Protein AF-A0A8H3HFU9-F1 (afdb_monomer_lite)

Foldseek 3Di:
DDPDPPPLQVLQVVLLVLLLVLLVLLLVLCVVPVLVNVLSVVVNVCSVVLSVLVSPDPVVSVLSNLNSVLSNLCSVLSVVQPDPVLNVVSVVLSVVSVVVVVVVVVVVVVPPPDPDPPPVVVNVVSVVVSVVSSVSSVVSVVVSVVSVCVVVVVVVVVVVVVVVVDPQCFFLPHPVCVVVVQEAPDPPPPVVVLVVVVVQLPDPPHDPDDDDDDDPPPCPVNSVSNSLVVCVVVVNDPTGGD

Radius of gyration: 30.35 Å; chains: 1; bounding box: 69×46×88 Å

Secondary structure (DSSP, 8-state):
----SSHHHHHHHHHHHHHHHHHHHHHHHGGG-HHHHHHHHHHHHHHHHHHHHHTT-THHHHHHHHHHHHHHHHHHHGGG---HHHHHHHHHHHHHHHHHHHHHHHHHHH-TT-TTSHHHHHHHHHHHHHHHHHHHHHHHHHHHHHHHHHHHHHHHHHHHHHHT---GGGSTT-HHHHHTT--PPPTTSSHHHHHHHHHHHT-TTS-S-------TTS-HHHHHHHHHHHHHHTT-------

Organism: NCBI:txid456999

pLDDT: mean 71.0, std 15.33, range [31.27, 95.06]

Structure (mmCIF, N/CA/C/O backbone):
data_AF-A0A8H3HFU9-F1
#
_entry.id   AF-A0A8H3HFU9-F1
#
loop_
_atom_site.group_PDB
_atom_site.id
_atom_site.type_symbol
_atom_site.label_atom_id
_atom_site.label_alt_id
_atom_site.label_comp_id
_atom_site.label_asym_id
_atom_site.label_entity_id
_atom_site.label_seq_id
_atom_site.pdbx_PDB_ins_code
_atom_site.Cartn_x
_atom_site.Cartn_y
_atom_site.Cartn_z
_atom_site.occupancy
_atom_site.B_iso_or_equiv
_atom_site.auth_seq_id
_atom_site.auth_comp_id
_atom_site.auth_asym_id
_atom_site.auth_atom_id
_atom_site.pdbx_PDB_model_num
ATOM 1 N N . MET A 1 1 ? -41.116 -12.669 49.692 1.00 33.97 1 MET A N 1
ATOM 2 C CA . MET A 1 1 ? -40.762 -12.869 48.272 1.00 33.97 1 MET A CA 1
ATOM 3 C C . MET A 1 1 ? -40.100 -11.589 47.769 1.00 33.97 1 MET A C 1
ATOM 5 O O . MET A 1 1 ? -40.775 -10.718 47.253 1.00 33.97 1 MET A O 1
ATOM 9 N N . MET A 1 2 ? -38.811 -11.414 48.071 1.00 36.84 2 MET A N 1
ATOM 10 C CA . MET A 1 2 ? -37.984 -10.248 47.716 1.00 36.84 2 MET A CA 1
ATOM 11 C C . MET A 1 2 ? -36.534 -10.749 47.662 1.00 36.84 2 MET A C 1
ATOM 13 O O . MET A 1 2 ? -35.878 -10.791 48.697 1.00 36.84 2 MET A O 1
ATOM 17 N N . ALA A 1 3 ? -36.073 -11.226 46.504 1.00 34.34 3 ALA A N 1
ATOM 18 C CA . ALA A 1 3 ? -34.664 -11.559 46.262 1.00 34.34 3 ALA A CA 1
ATOM 19 C C . ALA A 1 3 ? -34.417 -11.768 44.756 1.00 34.34 3 ALA A C 1
ATOM 21 O O . ALA A 1 3 ? -34.263 -12.896 44.309 1.00 34.34 3 ALA A O 1
ATOM 22 N N . GLU A 1 4 ? -34.404 -10.696 43.960 1.00 31.27 4 GLU A N 1
ATOM 23 C CA . GLU A 1 4 ? -33.985 -10.794 42.545 1.00 31.27 4 GLU A CA 1
ATOM 24 C C . GLU A 1 4 ? -33.172 -9.583 42.041 1.00 31.27 4 GLU A C 1
ATOM 26 O O . GLU A 1 4 ? -32.835 -9.490 40.864 1.00 31.27 4 GLU A O 1
ATOM 31 N N . SER A 1 5 ? -32.772 -8.667 42.931 1.00 37.75 5 SER A N 1
ATOM 32 C CA . SER A 1 5 ? -32.158 -7.387 42.535 1.00 37.75 5 SER A CA 1
ATOM 33 C C . SER A 1 5 ? -30.619 -7.350 42.566 1.00 37.75 5 SER A C 1
ATOM 35 O O . SER A 1 5 ? -30.042 -6.340 42.176 1.00 37.75 5 SER A O 1
ATOM 37 N N . THR A 1 6 ? -29.928 -8.405 43.015 1.00 41.22 6 THR A N 1
ATOM 38 C CA . THR A 1 6 ? -28.459 -8.394 43.221 1.00 41.22 6 THR A CA 1
ATOM 39 C C . THR A 1 6 ? -27.636 -8.972 42.062 1.00 41.22 6 THR A C 1
ATOM 41 O O . THR A 1 6 ? -26.485 -8.588 41.885 1.00 41.22 6 THR A O 1
ATOM 44 N N . SER A 1 7 ? -28.205 -9.836 41.214 1.00 44.50 7 SER A N 1
ATOM 45 C CA . SER A 1 7 ? -27.455 -10.502 40.129 1.00 44.50 7 SER A CA 1
ATOM 46 C C . SER A 1 7 ? -27.071 -9.567 38.966 1.00 44.50 7 SER A C 1
ATOM 48 O O . SER A 1 7 ? -26.022 -9.745 38.346 1.00 44.50 7 SER A O 1
ATOM 50 N N . SER A 1 8 ? -27.869 -8.534 38.670 1.00 46.78 8 SER A N 1
ATOM 51 C CA . SER A 1 8 ? -27.610 -7.658 37.516 1.00 46.78 8 SER A CA 1
ATOM 52 C C . SER A 1 8 ? -26.559 -6.573 37.756 1.00 46.78 8 SER A C 1
ATOM 54 O O . SER A 1 8 ? -26.137 -5.942 36.797 1.00 46.78 8 SER A O 1
ATOM 56 N N . GLN A 1 9 ? -26.171 -6.307 39.006 1.00 50.12 9 GLN A N 1
ATOM 57 C CA . GLN A 1 9 ? -25.160 -5.284 39.313 1.00 50.12 9 GLN A CA 1
ATOM 58 C C . GLN A 1 9 ? -23.730 -5.808 39.116 1.00 50.12 9 GLN A C 1
ATOM 60 O O . GLN A 1 9 ? -22.871 -5.061 38.655 1.00 50.12 9 GLN A O 1
ATOM 65 N N . HIS A 1 10 ? -23.497 -7.095 39.390 1.00 53.38 10 HIS A N 1
ATOM 66 C CA . HIS A 1 10 ? -22.170 -7.719 39.330 1.00 53.38 10 HIS A CA 1
ATOM 67 C C . HIS A 1 10 ? -21.630 -7.844 37.893 1.00 53.38 10 HIS A C 1
ATOM 69 O O . HIS A 1 10 ? -20.476 -7.535 37.615 1.00 53.38 10 HIS A O 1
ATOM 75 N N . THR A 1 11 ? -22.500 -8.225 36.956 1.00 56.97 11 THR A N 1
ATOM 76 C CA . THR A 1 11 ? -22.150 -8.429 35.537 1.00 56.97 11 THR A CA 1
ATOM 77 C C . THR A 1 11 ? -21.823 -7.125 34.808 1.00 56.97 11 THR A C 1
ATOM 79 O O . THR A 1 11 ? -20.956 -7.098 33.934 1.00 56.97 11 THR A O 1
ATOM 82 N N . GLY A 1 12 ? -22.467 -6.020 35.193 1.00 58.72 12 GLY A N 1
ATOM 83 C CA . GLY A 1 12 ? -22.146 -4.705 34.648 1.00 58.72 12 GLY A CA 1
ATOM 84 C C . GLY A 1 12 ? -20.749 -4.251 35.058 1.00 58.72 12 GLY A C 1
ATOM 85 O O . GLY A 1 12 ? -19.937 -3.893 34.207 1.00 58.72 12 GLY A O 1
ATOM 86 N N . GLU A 1 13 ? -20.412 -4.343 36.344 1.00 66.75 13 GLU A N 1
ATOM 87 C CA . GLU A 1 13 ? -19.108 -3.919 36.869 1.00 66.75 13 GLU A CA 1
ATOM 88 C C . GLU A 1 13 ? -17.924 -4.687 36.244 1.00 66.75 13 GLU A C 1
ATOM 90 O O . GLU A 1 13 ? -16.879 -4.098 35.942 1.00 66.75 13 GLU A O 1
ATOM 95 N N . GLU A 1 14 ? -18.118 -5.969 35.931 1.00 73.62 14 GLU A N 1
ATOM 96 C CA . GLU A 1 14 ? -17.160 -6.810 35.200 1.00 73.62 14 GLU A CA 1
ATOM 97 C C . GLU A 1 14 ? -16.939 -6.346 33.747 1.00 73.62 14 GLU A C 1
ATOM 99 O O . GLU A 1 14 ? -15.798 -6.263 33.288 1.00 73.62 14 GLU A O 1
ATOM 104 N N . SER A 1 15 ? -17.995 -5.957 33.023 1.00 74.00 15 SER A N 1
ATOM 105 C CA . SER A 1 15 ? -17.861 -5.483 31.634 1.00 74.00 15 SER A CA 1
ATOM 106 C C . SER A 1 15 ? -17.075 -4.167 31.531 1.00 74.00 15 SER A C 1
ATOM 108 O O . SER A 1 15 ? -16.232 -3.995 30.652 1.00 74.00 15 SER A O 1
ATOM 110 N N . TRP A 1 16 ? -17.302 -3.235 32.461 1.00 75.44 16 TRP A N 1
ATOM 111 C CA . TRP A 1 16 ? -16.635 -1.930 32.491 1.00 75.44 16 TRP A CA 1
ATOM 112 C C . TRP A 1 16 ? -15.171 -2.017 32.914 1.00 75.44 16 TRP A C 1
ATOM 114 O O . TRP A 1 16 ? -14.334 -1.279 32.396 1.00 75.44 16 TRP A O 1
ATOM 124 N N . THR A 1 17 ? -14.850 -2.924 33.837 1.00 80.31 17 THR A N 1
ATOM 125 C CA . THR A 1 17 ? -13.451 -3.212 34.189 1.00 80.31 17 THR A CA 1
ATOM 126 C C . THR A 1 17 ? -12.715 -3.911 33.041 1.00 80.31 17 THR A C 1
ATOM 128 O O . THR A 1 17 ? -11.519 -3.682 32.859 1.00 80.31 17 THR A O 1
ATOM 131 N N . GLY A 1 18 ? -13.421 -4.703 32.223 1.00 81.94 18 GLY A N 1
ATOM 132 C CA . GLY A 1 18 ? -12.922 -5.231 30.950 1.00 81.94 18 GLY A CA 1
ATOM 133 C C . GLY A 1 18 ? -12.523 -4.128 29.966 1.00 81.94 18 GLY A C 1
ATOM 134 O O . GLY A 1 18 ? -11.375 -4.093 29.523 1.00 81.94 18 GLY A O 1
ATOM 135 N N . LEU A 1 19 ? -13.428 -3.182 29.704 1.00 80.00 19 LEU A N 1
ATOM 136 C CA . LEU A 1 19 ? -13.181 -2.047 28.809 1.00 80.00 19 LEU A CA 1
ATOM 137 C C . LEU A 1 19 ? -11.999 -1.181 29.264 1.00 80.00 19 LEU A C 1
ATOM 139 O O . LEU A 1 19 ? -11.149 -0.801 28.458 1.00 80.00 19 LEU A O 1
ATOM 143 N N . GLU A 1 20 ? -11.932 -0.880 30.560 1.00 82.06 20 GLU A N 1
ATOM 144 C CA . GLU A 1 20 ? -10.853 -0.084 31.151 1.00 82.06 20 GLU A CA 1
ATOM 145 C C . GLU A 1 20 ? -9.486 -0.753 30.945 1.00 82.06 20 GLU A C 1
ATOM 147 O O . GLU A 1 20 ? -8.525 -0.099 30.533 1.00 82.06 20 GLU A O 1
ATOM 152 N N . ARG A 1 21 ? -9.417 -2.078 31.127 1.00 84.25 21 ARG A N 1
ATOM 153 C CA . ARG A 1 21 ? -8.210 -2.873 30.873 1.00 84.25 21 ARG A CA 1
ATOM 154 C C . ARG A 1 21 ? -7.839 -2.903 29.388 1.00 84.25 21 ARG A C 1
ATOM 156 O O . ARG A 1 21 ? -6.665 -2.751 29.050 1.00 84.25 21 ARG A O 1
ATOM 163 N N . ALA A 1 22 ? -8.817 -3.061 28.497 1.00 81.88 22 ALA A N 1
ATOM 164 C CA . ALA A 1 22 ? -8.577 -3.055 27.055 1.00 81.88 22 ALA A CA 1
ATOM 165 C C . ALA A 1 22 ? -8.016 -1.701 26.589 1.00 81.88 22 ALA A C 1
ATOM 167 O O . ALA A 1 22 ? -7.021 -1.659 25.866 1.00 81.88 22 ALA A O 1
ATOM 168 N N . LEU A 1 23 ? -8.584 -0.587 27.065 1.00 80.00 23 LEU A N 1
ATOM 169 C CA . LEU A 1 23 ? -8.101 0.763 26.752 1.00 80.00 23 LEU A CA 1
ATOM 170 C C . LEU A 1 23 ? -6.722 1.050 27.348 1.00 80.00 23 LEU A C 1
ATOM 172 O O . LEU A 1 23 ? -5.922 1.743 26.725 1.00 80.00 23 LEU A O 1
ATOM 176 N N . GLN A 1 24 ? -6.410 0.516 28.532 1.00 83.00 24 GLN A N 1
ATOM 177 C CA . GLN A 1 24 ? -5.051 0.566 29.079 1.00 83.00 24 GLN A CA 1
ATOM 178 C C . GLN A 1 24 ? -4.056 -0.164 28.176 1.00 83.00 24 GLN A C 1
ATOM 180 O O . GLN A 1 24 ? -2.976 0.360 27.922 1.00 83.00 24 GLN A O 1
ATOM 185 N N . SER A 1 25 ? -4.428 -1.332 27.652 1.00 80.75 25 SER A N 1
ATOM 186 C CA . SER A 1 25 ? -3.566 -2.077 26.738 1.00 80.75 25 SER A CA 1
ATOM 187 C C . SER A 1 25 ? -3.377 -1.350 25.405 1.00 80.75 25 SER A C 1
ATOM 189 O O . SER A 1 25 ? -2.246 -1.204 24.950 1.00 80.75 25 SER A O 1
ATOM 191 N N . LEU A 1 26 ? -4.453 -0.801 24.829 1.00 74.31 26 LEU A N 1
ATOM 192 C CA . LEU A 1 26 ? -4.369 -0.004 23.606 1.00 74.31 26 LEU A CA 1
ATOM 193 C C . LEU A 1 26 ? -3.542 1.268 23.804 1.00 74.31 26 LEU A C 1
ATOM 195 O O . LEU A 1 26 ? -2.810 1.647 22.904 1.00 74.31 26 LEU A O 1
ATOM 199 N N . HIS A 1 27 ? -3.620 1.912 24.966 1.00 78.81 27 HIS A N 1
ATOM 200 C CA . HIS A 1 27 ? -2.819 3.093 25.281 1.00 78.81 27 HIS A CA 1
ATOM 201 C C . HIS A 1 27 ? -1.311 2.807 25.259 1.00 78.81 27 HIS A C 1
ATOM 203 O O . HIS A 1 27 ? -0.555 3.581 24.680 1.00 78.81 27 HIS A O 1
ATOM 209 N N . ILE A 1 28 ? -0.888 1.669 25.822 1.00 78.56 28 ILE A N 1
ATOM 210 C CA . ILE A 1 28 ? 0.515 1.228 25.782 1.00 78.56 28 ILE A CA 1
ATOM 211 C C . ILE A 1 28 ? 0.944 0.983 24.331 1.00 78.56 28 ILE A C 1
ATOM 213 O O . ILE A 1 28 ? 1.983 1.466 23.894 1.00 78.56 28 ILE A O 1
ATOM 217 N N . THR A 1 29 ? 0.124 0.281 23.553 1.00 67.00 29 THR A N 1
ATOM 218 C CA . THR A 1 29 ? 0.454 -0.044 22.158 1.00 67.00 29 THR A CA 1
ATOM 219 C C . THR A 1 29 ? 0.393 1.184 21.241 1.00 67.00 29 THR A C 1
ATOM 221 O O . THR A 1 29 ? 1.159 1.294 20.286 1.00 67.00 29 THR A O 1
ATOM 224 N N . ALA A 1 30 ? -0.470 2.152 21.554 1.00 65.81 30 ALA A N 1
ATOM 225 C CA . ALA A 1 30 ? -0.598 3.423 20.850 1.00 65.81 30 ALA A CA 1
ATOM 226 C C . ALA A 1 30 ? 0.511 4.427 21.194 1.00 65.81 30 ALA A C 1
ATOM 228 O O . ALA A 1 30 ? 0.541 5.492 20.591 1.00 65.81 30 ALA A O 1
ATOM 229 N N . GLN A 1 31 ? 1.456 4.106 22.087 1.00 68.62 31 GLN A N 1
ATOM 230 C CA . GLN A 1 31 ? 2.630 4.951 22.357 1.00 68.62 31 GLN A CA 1
ATOM 231 C C . GLN A 1 31 ? 3.458 5.231 21.091 1.00 68.62 31 GLN A C 1
ATOM 233 O O . GLN A 1 31 ? 4.099 6.272 20.976 1.00 68.62 31 GLN A O 1
ATOM 238 N N . ILE A 1 32 ? 3.386 4.324 20.115 1.00 59.34 32 ILE A N 1
ATOM 239 C CA . ILE A 1 32 ? 4.017 4.447 18.795 1.00 59.34 32 ILE A CA 1
ATOM 240 C C . ILE A 1 32 ? 3.307 5.508 17.928 1.00 59.34 32 ILE A C 1
ATOM 242 O O . ILE A 1 32 ? 3.869 5.988 16.949 1.00 59.34 32 ILE A O 1
ATOM 246 N N . CYS A 1 33 ? 2.090 5.922 18.294 1.00 56.91 33 CYS A N 1
ATOM 247 C CA . CYS A 1 33 ? 1.318 6.942 17.601 1.00 56.91 33 CYS A CA 1
ATOM 248 C C . CYS A 1 33 ? 0.803 8.026 18.576 1.00 56.91 33 CYS A C 1
ATOM 250 O O . CYS A 1 33 ? -0.304 7.910 19.115 1.00 56.91 33 CYS A O 1
ATOM 252 N N . PRO A 1 34 ? 1.568 9.122 18.765 1.00 62.66 34 PRO A N 1
ATOM 253 C CA . PRO A 1 34 ? 1.220 10.224 19.668 1.00 62.66 34 PRO A CA 1
ATOM 254 C C . PRO A 1 34 ? -0.216 10.774 19.536 1.00 62.66 34 PRO A C 1
ATOM 256 O O . PRO A 1 34 ? -0.854 11.005 20.566 1.00 62.66 34 PRO A O 1
ATOM 259 N N . PRO A 1 35 ? -0.774 10.958 18.322 1.00 60.19 35 PRO A N 1
ATOM 260 C CA . PRO A 1 35 ? -2.127 11.489 18.183 1.00 60.19 35 PRO A CA 1
ATOM 261 C C . PRO A 1 35 ? -3.209 10.507 18.687 1.00 60.19 35 PRO A C 1
ATOM 263 O O . PRO A 1 35 ? -4.128 10.909 19.403 1.00 60.19 35 PRO A O 1
ATOM 266 N N . LEU A 1 36 ? -3.047 9.201 18.446 1.00 63.75 36 LEU A N 1
ATOM 267 C CA . LEU A 1 36 ? -3.945 8.174 18.990 1.00 63.75 36 LEU A CA 1
ATOM 268 C C . LEU A 1 36 ? -3.801 8.031 20.511 1.00 63.75 36 LEU A C 1
ATOM 270 O O . LEU A 1 36 ? -4.792 7.834 21.212 1.00 63.75 36 LEU A O 1
ATOM 274 N N . HIS A 1 37 ? -2.578 8.155 21.024 1.00 67.50 37 HIS A N 1
ATOM 275 C CA . HIS A 1 37 ? -2.297 8.110 22.455 1.00 67.50 37 HIS A CA 1
ATOM 276 C C . HIS A 1 37 ? -3.046 9.214 23.220 1.00 67.50 37 HIS A C 1
ATOM 278 O O . HIS A 1 37 ? -3.716 8.911 24.206 1.00 67.50 37 HIS A O 1
ATOM 284 N N . SER A 1 38 ? -3.009 10.460 22.724 1.00 69.81 38 SER A N 1
ATOM 285 C CA . SER A 1 38 ? -3.734 11.597 23.320 1.00 69.81 38 SER A CA 1
ATOM 286 C C . SER A 1 38 ? -5.249 11.381 23.314 1.00 69.81 38 SER A C 1
ATOM 288 O O . SER A 1 38 ? -5.910 11.581 24.330 1.00 69.81 38 SER A O 1
ATOM 290 N N . ALA A 1 39 ? -5.803 10.898 22.197 1.00 67.50 39 ALA A N 1
ATOM 291 C CA . ALA A 1 39 ? -7.232 10.611 22.087 1.00 67.50 39 ALA A CA 1
ATOM 292 C C . ALA A 1 39 ? -7.700 9.532 23.084 1.00 67.50 39 ALA A C 1
ATOM 294 O O . ALA A 1 39 ? -8.804 9.613 23.626 1.00 67.50 39 ALA A O 1
ATOM 295 N N . ILE A 1 40 ? -6.869 8.515 23.345 1.00 73.38 40 ILE A N 1
ATOM 296 C CA . ILE A 1 40 ? -7.177 7.462 24.323 1.00 73.38 40 ILE A CA 1
ATOM 297 C C . ILE A 1 40 ? -7.116 8.002 25.759 1.00 73.38 40 ILE A C 1
ATOM 299 O O . ILE A 1 40 ? -7.928 7.586 26.590 1.00 73.38 40 ILE A O 1
ATOM 303 N N . ASP A 1 41 ? -6.202 8.926 26.058 1.00 71.62 41 ASP A N 1
ATOM 304 C CA . ASP A 1 41 ? -6.123 9.580 27.371 1.00 71.62 41 ASP A CA 1
ATOM 305 C C . ASP A 1 41 ? -7.357 10.433 27.662 1.00 71.62 41 ASP A C 1
ATOM 307 O O . ASP A 1 41 ? -7.969 10.303 28.731 1.00 71.62 41 ASP A O 1
ATOM 311 N N . ASP A 1 42 ? -7.801 11.209 26.674 1.00 69.81 42 ASP A N 1
ATOM 312 C CA . ASP A 1 42 ? -9.042 11.973 26.769 1.00 69.81 42 ASP A CA 1
ATOM 313 C C . ASP A 1 42 ? -10.237 11.036 26.997 1.00 69.81 42 ASP A C 1
ATOM 315 O O . ASP A 1 42 ? -11.055 11.259 27.894 1.00 69.81 42 ASP A O 1
ATOM 319 N N . LEU A 1 43 ? -10.291 9.911 26.278 1.00 71.06 43 LEU A N 1
ATOM 320 C CA . LEU A 1 43 ? -11.361 8.922 26.407 1.00 71.06 43 LEU A CA 1
ATOM 321 C C . LEU A 1 43 ? -11.378 8.233 27.784 1.00 71.06 43 LEU A C 1
ATOM 323 O O . LEU A 1 43 ? -12.448 8.069 28.380 1.00 71.06 43 LEU A O 1
ATOM 327 N N . LYS A 1 44 ? -10.208 7.887 28.341 1.00 74.25 44 LYS A N 1
ATOM 328 C CA . LYS A 1 44 ? -10.075 7.370 29.717 1.00 74.25 44 LYS A CA 1
ATOM 329 C C . LYS A 1 44 ? -10.580 8.379 30.740 1.00 74.25 44 LYS A C 1
ATOM 331 O O . LYS A 1 44 ? -11.308 8.010 31.667 1.00 74.25 44 LYS A O 1
ATOM 336 N N . SER A 1 45 ? -10.240 9.655 30.554 1.00 74.31 45 SER A N 1
ATOM 337 C CA . SER A 1 45 ? -10.693 10.720 31.444 1.00 74.31 45 SER A CA 1
ATOM 338 C C . SER A 1 45 ? -12.211 10.921 31.387 1.00 74.31 45 SER A C 1
ATOM 340 O O . SER A 1 45 ? -12.780 11.453 32.325 1.00 74.31 45 SER A O 1
ATOM 342 N N . TRP A 1 46 ? -12.924 10.433 30.371 1.00 69.19 46 TRP A N 1
ATOM 343 C CA . TRP A 1 46 ? -14.393 10.521 30.318 1.00 69.19 46 TRP A CA 1
ATOM 344 C C . TRP A 1 46 ? -15.081 9.242 30.806 1.00 69.19 46 TRP A C 1
ATOM 346 O O . TRP A 1 46 ? -16.243 9.266 31.224 1.00 69.19 46 TRP A O 1
ATOM 356 N N . LEU A 1 47 ? -14.355 8.125 30.834 1.00 72.50 47 LEU A N 1
ATOM 357 C CA . LEU A 1 47 ? -14.878 6.800 31.157 1.00 72.50 47 LEU A CA 1
ATOM 358 C C . LEU A 1 47 ? -15.433 6.705 32.583 1.00 72.50 47 LEU A C 1
ATOM 360 O O . LEU A 1 47 ? -16.459 6.062 32.808 1.00 72.50 47 LEU A O 1
ATOM 364 N N . HIS A 1 48 ? -14.832 7.413 33.543 1.00 69.69 48 HIS A N 1
ATOM 365 C CA . HIS A 1 48 ? -15.335 7.467 34.919 1.00 69.69 48 HIS A CA 1
ATOM 366 C C . HIS A 1 48 ? -16.691 8.192 35.023 1.00 69.69 48 HIS A C 1
ATOM 368 O O . HIS A 1 48 ? -17.551 7.798 35.817 1.00 69.69 48 HIS A O 1
ATOM 374 N N . THR A 1 49 ? -16.914 9.215 34.189 1.00 69.81 49 THR A N 1
ATOM 375 C CA . THR A 1 49 ? -18.187 9.948 34.114 1.00 69.81 49 THR A CA 1
ATOM 376 C C . THR A 1 49 ? -19.276 9.055 33.520 1.00 69.81 49 THR A C 1
ATOM 378 O O . THR A 1 49 ? -20.382 8.980 34.059 1.00 69.81 49 THR A O 1
ATOM 381 N N . PHE A 1 50 ? -18.938 8.281 32.485 1.00 66.38 50 PHE A N 1
ATOM 382 C CA . PHE A 1 50 ? -19.836 7.280 31.912 1.00 66.38 50 PHE A CA 1
ATOM 383 C C . PHE A 1 50 ? -20.159 6.142 32.883 1.00 66.38 50 PHE A C 1
ATOM 385 O O . PHE A 1 50 ? -21.331 5.823 33.066 1.00 66.38 50 PHE A O 1
ATOM 392 N N . LYS A 1 51 ? -19.155 5.582 33.568 1.00 69.88 51 LYS A N 1
ATOM 393 C CA . LYS A 1 51 ? -19.327 4.501 34.553 1.00 69.88 51 LYS A CA 1
ATOM 394 C C . LYS A 1 51 ? -20.275 4.908 35.682 1.00 69.88 51 LYS A C 1
ATOM 396 O O . LYS A 1 51 ? -21.098 4.108 36.120 1.00 69.88 51 LYS A O 1
ATOM 401 N N . LYS A 1 52 ? -20.212 6.167 36.132 1.00 69.00 52 LYS A N 1
ATOM 402 C CA . LYS A 1 52 ? -21.115 6.708 37.161 1.00 69.00 52 LYS A CA 1
ATOM 403 C C . LYS A 1 52 ? -22.563 6.816 36.671 1.00 69.00 52 LYS A C 1
ATOM 405 O O . LYS A 1 52 ? -23.475 6.521 37.440 1.00 69.00 52 LYS A O 1
ATOM 410 N N . ALA A 1 53 ? -22.776 7.193 35.412 1.00 63.75 53 ALA A N 1
ATOM 411 C CA . ALA A 1 53 ? -24.112 7.321 34.829 1.00 63.75 53 ALA A CA 1
ATOM 412 C C . ALA A 1 53 ? -24.718 5.979 34.361 1.00 63.75 53 ALA A C 1
ATOM 414 O O . ALA A 1 53 ? -25.937 5.795 34.392 1.00 63.75 53 ALA A O 1
ATOM 415 N N . ALA A 1 54 ? -23.868 5.015 33.997 1.00 61.91 54 ALA A N 1
ATOM 416 C CA . ALA A 1 54 ? -24.248 3.699 33.486 1.00 61.91 54 ALA A CA 1
ATOM 417 C C . ALA A 1 54 ? -24.805 2.736 34.550 1.00 61.91 54 ALA A C 1
ATOM 419 O O . ALA A 1 54 ? -25.469 1.767 34.188 1.00 61.91 54 ALA A O 1
ATOM 420 N N . ARG A 1 55 ? -24.638 3.030 35.853 1.00 63.38 55 ARG A N 1
ATOM 421 C CA . ARG A 1 55 ? -25.089 2.197 36.999 1.00 63.38 55 ARG A CA 1
ATOM 422 C C . ARG A 1 55 ? -26.586 1.825 37.011 1.00 63.38 55 ARG A C 1
ATOM 424 O O . ARG A 1 55 ? -27.017 1.093 37.894 1.00 63.38 55 ARG A O 1
ATOM 431 N N . SER A 1 56 ? -27.390 2.337 36.077 1.00 60.53 56 SER A N 1
ATOM 432 C CA . SER A 1 56 ? -28.850 2.198 36.065 1.00 60.53 56 SER A CA 1
ATOM 433 C C . SER A 1 56 ? -29.441 1.353 34.923 1.00 60.53 56 SER A C 1
ATOM 435 O O . SER A 1 56 ? -30.656 1.149 34.935 1.00 60.53 56 SER A O 1
ATOM 437 N N . ARG A 1 57 ? -28.661 0.841 33.947 1.00 64.38 57 ARG A N 1
ATOM 438 C CA . ARG A 1 57 ? -29.221 0.085 32.797 1.00 64.38 57 ARG A CA 1
ATOM 439 C C . ARG A 1 57 ? -28.287 -0.959 32.172 1.00 64.38 57 ARG A C 1
ATOM 441 O O . ARG A 1 57 ? -27.163 -0.645 31.806 1.00 64.38 57 ARG A O 1
ATOM 448 N N . LYS A 1 58 ? -28.856 -2.134 31.867 1.00 67.00 58 LYS A N 1
ATOM 449 C CA . LYS A 1 58 ? -28.213 -3.251 31.139 1.00 67.00 58 LYS A CA 1
ATOM 450 C C . LYS A 1 58 ? -27.779 -2.917 29.702 1.00 67.00 58 LYS A C 1
ATOM 452 O O . LYS A 1 58 ? -26.916 -3.589 29.146 1.00 67.00 58 LYS A O 1
ATOM 457 N N . ASP A 1 59 ? -28.374 -1.896 29.080 1.00 67.69 59 ASP A N 1
ATOM 458 C CA . ASP A 1 59 ? -28.022 -1.471 27.713 1.00 67.69 59 ASP A CA 1
ATOM 459 C C . ASP A 1 59 ? -26.572 -0.963 27.625 1.00 67.69 59 ASP A C 1
ATOM 461 O O . ASP A 1 59 ? -25.924 -1.097 26.588 1.00 67.69 59 ASP A O 1
ATOM 465 N N . TYR A 1 60 ? -26.049 -0.423 28.728 1.00 69.25 60 TYR A N 1
ATOM 466 C CA . TYR A 1 60 ? -24.684 0.086 28.817 1.00 69.25 60 TYR A CA 1
ATOM 467 C C . TYR A 1 60 ? -23.634 -1.025 28.893 1.00 69.25 60 TYR A C 1
ATOM 469 O O . TYR A 1 60 ? -22.538 -0.858 28.365 1.00 69.25 60 TYR A O 1
ATOM 477 N N . ASP A 1 61 ? -23.980 -2.175 29.469 1.00 70.69 61 ASP A N 1
ATOM 478 C CA . ASP A 1 61 ? -23.067 -3.318 29.573 1.00 70.69 61 ASP A CA 1
ATOM 479 C C . ASP A 1 61 ? -22.807 -3.935 28.190 1.00 70.69 61 ASP A C 1
ATOM 481 O O . ASP A 1 61 ? -21.674 -4.286 27.852 1.00 70.69 61 ASP A O 1
ATOM 485 N N . LYS A 1 62 ? -23.839 -3.984 27.331 1.00 73.69 62 LYS A N 1
ATOM 486 C CA . LYS A 1 62 ? -23.702 -4.419 25.928 1.00 73.69 62 LYS A CA 1
ATOM 487 C C . LYS A 1 62 ? -22.783 -3.493 25.131 1.00 73.69 62 LYS A C 1
ATOM 489 O O . LYS A 1 62 ? -21.921 -3.978 24.405 1.00 73.69 62 LYS A O 1
ATOM 494 N N . LEU A 1 63 ? -22.948 -2.179 25.296 1.00 71.25 63 LEU A N 1
ATOM 495 C CA . LEU A 1 63 ? -22.107 -1.168 24.644 1.00 71.25 63 LEU A CA 1
ATOM 496 C C . LEU A 1 63 ? -20.650 -1.239 25.129 1.00 71.25 63 LEU A C 1
ATOM 498 O O . LEU A 1 63 ? -19.731 -1.190 24.317 1.00 71.25 63 LEU A O 1
ATOM 502 N N . SER A 1 64 ? -20.439 -1.423 26.436 1.00 73.44 64 SER A N 1
ATOM 503 C CA . SER A 1 64 ? -19.110 -1.615 27.030 1.00 73.44 64 SER A CA 1
ATOM 504 C C . SER A 1 64 ? -18.412 -2.858 26.466 1.00 73.44 64 SER A C 1
ATOM 506 O O . SER A 1 64 ? -17.258 -2.797 26.040 1.00 73.44 64 SER A O 1
ATOM 508 N N . THR A 1 65 ? -19.134 -3.978 26.376 1.00 78.12 65 THR A N 1
ATOM 509 C CA . THR A 1 65 ? -18.603 -5.243 25.841 1.00 78.12 65 THR A CA 1
ATOM 510 C C . THR A 1 65 ? -18.243 -5.127 24.355 1.00 78.12 65 THR A C 1
ATOM 512 O O . THR A 1 65 ? -17.173 -5.576 23.948 1.00 78.12 65 THR A O 1
ATOM 515 N N . GLY A 1 66 ? -19.092 -4.478 23.546 1.00 72.31 66 GLY A N 1
ATOM 516 C CA . GLY A 1 66 ? -18.812 -4.228 22.127 1.00 72.31 66 GLY A CA 1
ATOM 517 C C . GLY A 1 66 ? -17.564 -3.366 21.921 1.00 72.31 66 GLY A C 1
ATOM 518 O O . GLY A 1 66 ? -16.675 -3.732 21.151 1.00 72.31 66 GLY A O 1
ATOM 519 N N . LEU A 1 67 ? -17.448 -2.266 22.673 1.00 74.38 67 LEU A N 1
ATOM 520 C CA . LEU A 1 67 ? -16.274 -1.394 22.631 1.00 74.38 67 LEU A CA 1
ATOM 521 C C . LEU A 1 67 ? -15.000 -2.111 23.099 1.00 74.38 67 LEU A C 1
ATOM 523 O O . LEU A 1 67 ? -13.952 -1.949 22.480 1.00 74.38 67 LEU A O 1
ATOM 527 N N . THR A 1 68 ? -15.098 -2.960 24.125 1.00 79.81 68 THR A N 1
ATOM 528 C CA . THR A 1 68 ? -13.980 -3.786 24.612 1.00 79.81 68 THR A CA 1
ATOM 529 C C . THR A 1 68 ? -13.448 -4.689 23.503 1.00 79.81 68 THR A C 1
ATOM 531 O O . THR A 1 68 ? -12.260 -4.634 23.188 1.00 79.81 68 THR A O 1
ATOM 534 N N . ALA A 1 69 ? -14.333 -5.445 22.844 1.00 76.94 69 ALA A N 1
ATOM 535 C CA . ALA A 1 69 ? -13.955 -6.322 21.737 1.00 76.94 69 ALA A CA 1
ATOM 536 C C . ALA A 1 69 ? -13.289 -5.540 20.594 1.00 76.94 69 ALA A C 1
ATOM 538 O O . ALA A 1 69 ? -12.336 -6.015 19.970 1.00 76.94 69 ALA A O 1
ATOM 539 N N . MET A 1 70 ? -13.752 -4.313 20.333 1.00 69.75 70 MET A N 1
ATOM 540 C CA . MET A 1 70 ? -13.152 -3.482 19.298 1.00 69.75 70 MET A CA 1
ATOM 541 C C . MET A 1 70 ? -11.742 -2.995 19.644 1.00 69.75 70 MET A C 1
ATOM 543 O O . MET A 1 70 ? -10.842 -3.015 18.797 1.00 69.75 70 MET A O 1
ATOM 547 N N . VAL A 1 71 ? -11.542 -2.570 20.888 1.00 73.12 71 VAL A N 1
ATOM 548 C CA . VAL A 1 71 ? -10.246 -2.117 21.399 1.00 73.12 71 VAL A CA 1
ATOM 549 C C . VAL A 1 71 ? -9.232 -3.265 21.401 1.00 73.12 71 VAL A C 1
ATOM 551 O O . VAL A 1 71 ? -8.099 -3.082 20.958 1.00 73.12 71 VAL A O 1
ATOM 554 N N . GLU A 1 72 ? -9.639 -4.464 21.821 1.00 75.44 72 GLU A N 1
ATOM 555 C CA . GLU A 1 72 ? -8.790 -5.663 21.800 1.00 75.44 72 GLU A CA 1
ATOM 556 C C . GLU A 1 72 ? -8.363 -6.050 20.379 1.00 75.44 72 GLU A C 1
ATOM 558 O O . GLU A 1 72 ? -7.195 -6.369 20.138 1.00 75.44 72 GLU A O 1
ATOM 563 N N . LEU A 1 73 ? -9.284 -5.965 19.414 1.00 67.44 73 LEU A N 1
ATOM 564 C CA . LEU A 1 73 ? -8.972 -6.192 18.004 1.00 67.44 73 LEU A CA 1
ATOM 565 C C . LEU A 1 73 ? -7.944 -5.183 17.480 1.00 67.44 73 LEU A C 1
ATOM 567 O O . LEU A 1 73 ? -6.979 -5.593 16.838 1.00 67.44 73 LEU A O 1
ATOM 571 N N . LEU A 1 74 ? -8.101 -3.888 17.776 1.00 69.06 74 LEU A N 1
ATOM 572 C CA . LEU A 1 74 ? -7.128 -2.863 17.372 1.00 69.06 74 LEU A CA 1
ATOM 573 C C . LEU A 1 74 ? -5.753 -3.102 17.990 1.00 69.06 74 LEU A C 1
ATOM 575 O O . LEU A 1 74 ? -4.741 -3.003 17.300 1.00 69.06 74 LEU A O 1
ATOM 579 N N . ASN A 1 75 ? -5.719 -3.479 19.265 1.00 70.06 75 ASN A N 1
ATOM 580 C CA . ASN A 1 75 ? -4.485 -3.755 19.984 1.00 70.06 75 ASN A CA 1
ATOM 581 C C . ASN A 1 75 ? -3.692 -4.926 19.376 1.00 70.06 75 ASN A C 1
ATOM 583 O O . ASN A 1 75 ? -2.466 -4.924 19.377 1.00 70.06 75 ASN A O 1
ATOM 587 N N . ARG A 1 76 ? -4.385 -5.915 18.798 1.00 66.69 76 ARG A N 1
ATOM 588 C CA . ARG A 1 76 ? -3.747 -7.027 18.077 1.00 66.69 76 ARG A CA 1
ATOM 589 C C . ARG A 1 76 ? -3.198 -6.618 16.704 1.00 66.69 76 ARG A C 1
ATOM 591 O O . ARG A 1 76 ? -2.282 -7.267 16.202 1.00 66.69 76 ARG A O 1
ATOM 598 N N . GLN A 1 77 ? -3.775 -5.597 16.073 1.00 64.25 77 GLN A N 1
ATOM 599 C CA . GLN A 1 77 ? -3.430 -5.195 14.705 1.00 64.25 77 GLN A CA 1
ATOM 600 C C . GLN A 1 77 ? -2.342 -4.118 14.659 1.00 64.25 77 GLN A C 1
ATOM 602 O O . GLN A 1 77 ? -1.445 -4.220 13.828 1.00 64.25 77 GLN A O 1
ATOM 607 N N . LEU A 1 78 ? -2.372 -3.146 15.577 1.00 63.06 78 LEU A N 1
ATOM 608 C CA . LEU A 1 78 ? -1.449 -2.004 15.607 1.00 63.06 78 LEU A CA 1
ATOM 609 C C . LEU A 1 78 ? 0.053 -2.386 15.613 1.00 63.06 78 LEU A C 1
ATOM 611 O O . LEU A 1 78 ? 0.814 -1.750 14.884 1.00 63.06 78 LEU A O 1
ATOM 615 N N . PRO A 1 79 ? 0.507 -3.436 16.335 1.00 58.97 79 PRO A N 1
ATOM 616 C CA . PRO A 1 79 ? 1.915 -3.850 16.336 1.00 58.97 79 PRO A CA 1
ATOM 617 C C . PRO A 1 79 ? 2.412 -4.411 14.996 1.00 58.97 79 PRO A C 1
ATOM 619 O O . PRO A 1 79 ? 3.612 -4.422 14.744 1.00 58.97 79 PRO A O 1
ATOM 622 N N . ASN A 1 80 ? 1.507 -4.901 14.143 1.00 53.56 80 ASN A N 1
ATOM 623 C CA . ASN A 1 80 ? 1.853 -5.610 12.906 1.00 53.56 80 ASN A CA 1
ATOM 624 C C . ASN A 1 80 ? 1.832 -4.703 11.666 1.00 53.56 80 ASN A C 1
ATOM 626 O O . ASN A 1 80 ? 2.090 -5.169 10.559 1.00 53.56 80 ASN A O 1
ATOM 630 N N . SER A 1 81 ? 1.488 -3.424 11.830 1.00 52.84 81 SER A N 1
ATOM 631 C CA . SER A 1 81 ? 1.101 -2.543 10.730 1.00 52.84 81 SER A CA 1
ATOM 632 C C . SER A 1 81 ? 1.858 -1.208 10.746 1.00 52.84 81 SER A C 1
ATOM 634 O O . SER A 1 81 ? 1.274 -0.152 10.526 1.00 52.84 81 SER A O 1
ATOM 636 N N . ALA A 1 82 ? 3.162 -1.227 11.027 1.00 46.94 82 ALA A N 1
ATOM 637 C CA . ALA A 1 82 ? 4.012 -0.042 10.911 1.00 46.94 82 ALA A CA 1
ATOM 638 C C . ALA A 1 82 ? 4.321 0.244 9.426 1.00 46.94 82 ALA A C 1
ATOM 640 O O . ALA A 1 82 ? 5.210 -0.363 8.833 1.00 46.94 82 ALA A O 1
ATOM 641 N N . SER A 1 83 ? 3.543 1.135 8.810 1.00 55.53 83 SER A N 1
ATOM 642 C CA . SER A 1 83 ? 3.755 1.654 7.452 1.00 55.53 83 SER A CA 1
ATOM 643 C C . SER A 1 83 ? 3.339 3.127 7.396 1.00 55.53 83 SER A C 1
ATOM 645 O O . SER A 1 83 ? 2.341 3.494 8.017 1.00 55.53 83 SER A O 1
ATOM 647 N N . ASP A 1 84 ? 4.060 3.944 6.621 1.00 52.19 84 ASP A N 1
ATOM 648 C CA . ASP A 1 84 ? 3.825 5.389 6.414 1.00 52.19 84 ASP A CA 1
ATOM 649 C C . ASP A 1 84 ? 2.371 5.743 6.028 1.00 52.19 84 ASP A C 1
ATOM 651 O O . ASP A 1 84 ? 1.882 6.840 6.290 1.00 52.19 84 ASP A O 1
ATOM 655 N N . GLU A 1 85 ? 1.630 4.802 5.438 1.00 50.16 85 GLU A N 1
ATOM 656 C CA . GLU A 1 85 ? 0.231 4.990 5.027 1.00 50.16 85 GLU A CA 1
ATOM 657 C C . GLU A 1 85 ? -0.747 5.003 6.221 1.00 50.16 85 GLU A C 1
ATOM 659 O O . GLU A 1 85 ? -1.816 5.617 6.168 1.00 50.16 85 GLU A O 1
ATOM 664 N N . ILE A 1 86 ? -0.375 4.355 7.328 1.00 52.28 86 ILE A N 1
ATOM 665 C CA . ILE A 1 86 ? -1.182 4.260 8.551 1.00 52.28 86 ILE A CA 1
ATOM 666 C C . ILE A 1 86 ? -1.014 5.510 9.419 1.00 52.28 86 ILE A C 1
ATOM 668 O O . ILE A 1 86 ? -1.975 5.933 10.059 1.00 52.28 86 ILE A O 1
ATOM 672 N N . GLU A 1 87 ? 0.140 6.172 9.361 1.00 52.91 87 GLU A N 1
ATOM 673 C CA . GLU A 1 87 ? 0.390 7.429 10.072 1.00 52.91 87 GLU A CA 1
ATOM 674 C C . GLU A 1 87 ? -0.561 8.548 9.606 1.00 52.91 87 GLU A C 1
ATOM 676 O O . GLU A 1 87 ? -1.196 9.213 10.428 1.00 52.91 87 GLU A O 1
ATOM 681 N N . GLY A 1 88 ? -0.782 8.674 8.290 1.00 52.12 88 GLY A N 1
ATOM 682 C CA . GLY A 1 88 ? -1.730 9.643 7.723 1.00 52.12 88 GLY A CA 1
ATOM 683 C C . GLY A 1 88 ? -3.201 9.346 8.051 1.00 52.12 88 GLY A C 1
ATOM 684 O O . GLY A 1 88 ? -4.004 10.261 8.257 1.00 52.12 88 GLY A O 1
ATOM 685 N N . ILE A 1 89 ? -3.572 8.065 8.152 1.00 51.69 89 ILE A N 1
ATOM 686 C CA . ILE A 1 89 ? -4.931 7.652 8.539 1.00 51.69 89 ILE A CA 1
ATOM 687 C C . ILE A 1 89 ? -5.174 7.938 10.022 1.00 51.69 89 ILE A C 1
ATOM 689 O O . ILE A 1 89 ? -6.249 8.429 10.381 1.00 51.69 89 ILE A O 1
ATOM 693 N N . ILE A 1 90 ? -4.183 7.671 10.875 1.00 55.88 90 ILE A N 1
ATOM 694 C CA . ILE A 1 90 ? -4.288 7.953 12.305 1.00 55.88 90 ILE A CA 1
ATOM 695 C C . ILE A 1 90 ? -4.326 9.467 12.559 1.00 55.88 90 ILE A C 1
ATOM 697 O O . ILE A 1 90 ? -5.119 9.911 13.390 1.00 55.88 90 ILE A O 1
ATOM 701 N N . ALA A 1 91 ? -3.573 10.272 11.804 1.00 59.22 91 ALA A N 1
ATOM 702 C CA . ALA A 1 91 ? -3.615 11.731 11.904 1.00 59.22 91 ALA A CA 1
ATOM 703 C C . ALA A 1 91 ? -5.015 12.306 11.602 1.00 59.22 91 ALA A C 1
ATOM 705 O O . ALA A 1 91 ? -5.557 13.048 12.415 1.00 59.22 91 ALA A O 1
ATOM 706 N N . ASN A 1 92 ? -5.652 11.894 10.500 1.00 54.25 92 ASN A N 1
ATOM 707 C CA . ASN A 1 92 ? -6.994 12.362 10.109 1.00 54.25 92 ASN A CA 1
ATOM 708 C C . ASN A 1 92 ? -8.090 11.910 11.094 1.00 54.25 92 ASN A C 1
ATOM 710 O O . ASN A 1 92 ? -9.030 12.644 11.398 1.00 54.25 92 ASN A O 1
ATOM 714 N N . ILE A 1 93 ? -7.989 10.685 11.619 1.00 58.47 93 ILE A N 1
ATOM 715 C CA . ILE A 1 93 ? -8.939 10.200 12.629 1.00 58.47 93 ILE A CA 1
ATOM 716 C C . ILE A 1 93 ? -8.747 10.952 13.945 1.00 58.47 93 ILE A C 1
ATOM 718 O O . ILE A 1 93 ? -9.735 11.327 14.570 1.00 58.47 93 ILE A O 1
ATOM 722 N N . THR A 1 94 ? -7.505 11.235 14.329 1.00 56.31 94 THR A N 1
ATOM 723 C CA . THR A 1 94 ? -7.230 12.028 15.527 1.00 56.31 94 THR A CA 1
ATOM 724 C C . THR A 1 94 ? -7.745 13.449 15.372 1.00 56.31 94 THR A C 1
ATOM 726 O O . THR A 1 94 ? -8.430 13.925 16.262 1.00 56.31 94 THR A O 1
ATOM 729 N N . GLU A 1 95 ? -7.527 14.094 14.227 1.00 69.06 95 GLU A N 1
ATOM 730 C CA . GLU A 1 95 ? -8.054 15.433 13.947 1.00 69.06 95 GLU A CA 1
ATOM 731 C C . GLU A 1 95 ? -9.583 15.491 14.104 1.00 69.06 95 GLU A C 1
ATOM 733 O O . GLU A 1 95 ? -10.116 16.408 14.727 1.00 69.06 95 GLU A O 1
ATOM 738 N N . LYS A 1 96 ? -10.296 14.458 13.635 1.00 59.94 96 LYS A N 1
ATOM 739 C CA . LYS A 1 96 ? -11.750 14.340 13.825 1.00 59.94 96 LYS A CA 1
ATOM 740 C C . LYS A 1 96 ? -12.158 14.096 15.275 1.00 59.94 96 LYS A C 1
ATOM 742 O O . LYS A 1 96 ? -13.190 14.610 15.698 1.00 59.94 96 LYS A O 1
ATOM 747 N N . ILE A 1 97 ? -11.377 13.318 16.024 1.00 59.94 97 ILE A N 1
ATOM 748 C CA . ILE A 1 97 ? -11.615 13.091 17.453 1.00 59.94 97 ILE A CA 1
ATOM 749 C C . ILE A 1 97 ? -11.421 14.402 18.224 1.00 59.94 97 ILE A C 1
ATOM 751 O O . ILE A 1 97 ? -12.307 14.789 18.982 1.00 59.94 97 ILE A O 1
ATOM 755 N N . THR A 1 98 ? -10.329 15.127 17.979 1.00 59.22 98 THR A N 1
ATOM 756 C CA . THR A 1 98 ? -10.024 16.400 18.643 1.00 59.22 98 THR A CA 1
ATOM 757 C C . THR A 1 98 ? -11.064 17.471 18.316 1.00 59.22 98 THR A C 1
ATOM 759 O O . THR A 1 98 ? -11.535 18.161 19.219 1.00 59.22 98 THR A O 1
ATOM 762 N N . ALA A 1 99 ? -11.495 17.566 17.052 1.00 65.31 99 ALA A N 1
ATOM 763 C CA . ALA A 1 99 ? -12.522 18.517 16.626 1.00 65.31 99 ALA A CA 1
ATOM 764 C C . ALA A 1 99 ? -13.877 18.272 17.311 1.00 65.31 99 ALA A C 1
ATOM 766 O O . ALA A 1 99 ? -14.560 19.218 17.702 1.00 65.31 99 ALA A O 1
ATOM 767 N N . GLU A 1 100 ? -14.268 17.011 17.502 1.00 57.31 100 GLU A N 1
ATOM 768 C CA . GLU A 1 100 ? -15.518 16.684 18.194 1.00 57.31 100 GLU A CA 1
ATOM 769 C C . GLU A 1 100 ? -15.417 16.816 19.715 1.00 57.31 100 GLU A C 1
ATOM 771 O O . GLU A 1 100 ? -16.370 17.258 20.354 1.00 57.31 100 GLU A O 1
ATOM 776 N N . ILE A 1 101 ? -14.258 16.531 20.315 1.00 60.72 101 ILE A N 1
ATOM 777 C CA . ILE A 1 101 ? -14.024 16.830 21.736 1.00 60.72 101 ILE A CA 1
ATOM 778 C C . ILE A 1 101 ? -14.159 18.341 21.986 1.00 60.72 101 ILE A C 1
ATOM 780 O O . ILE A 1 101 ? -14.828 18.749 22.940 1.00 60.72 101 ILE A O 1
ATOM 784 N N . GLN A 1 102 ? -13.610 19.172 21.095 1.00 61.41 102 GLN A N 1
ATOM 785 C CA . GLN A 1 102 ? -13.692 20.631 21.177 1.00 61.41 102 GLN A CA 1
ATOM 786 C C . GLN A 1 102 ? -15.132 21.150 20.986 1.00 61.41 102 GLN A C 1
ATOM 788 O O . GLN A 1 102 ? -15.579 22.021 21.734 1.00 61.41 102 GLN A O 1
ATOM 793 N N . SER A 1 103 ? -15.905 20.544 20.076 1.00 57.78 103 SER A N 1
ATOM 794 C CA . SER A 1 103 ? -17.329 20.865 19.858 1.00 57.78 103 SER A CA 1
ATOM 795 C C . SER A 1 103 ? -18.190 20.621 21.111 1.00 57.78 103 SER A C 1
ATOM 797 O O . SER A 1 103 ? -19.159 21.342 21.388 1.00 57.78 103 SER A O 1
ATOM 799 N N . ILE A 1 104 ? -17.833 19.605 21.903 1.00 54.97 104 ILE A N 1
ATOM 800 C CA . ILE A 1 104 ? -18.544 19.244 23.131 1.00 54.97 104 ILE A CA 1
ATOM 801 C C . ILE A 1 104 ? -18.222 20.222 24.268 1.00 54.97 104 ILE A C 1
ATOM 803 O O . ILE A 1 104 ? -19.106 20.510 25.086 1.00 54.97 104 ILE A O 1
ATOM 807 N N . ASP A 1 105 ? -16.997 20.746 24.322 1.00 54.12 105 ASP A N 1
ATOM 808 C CA . ASP A 1 105 ? -16.572 21.678 25.369 1.00 54.12 105 ASP A CA 1
ATOM 809 C C . ASP A 1 105 ? -17.219 23.066 25.193 1.00 54.12 105 ASP A C 1
ATOM 811 O O . ASP A 1 105 ? -17.738 23.652 26.147 1.00 54.12 105 ASP A O 1
ATOM 815 N N . GLU A 1 106 ? -17.369 23.532 23.949 1.00 50.97 106 GLU A N 1
ATOM 816 C CA . GLU A 1 106 ? -18.076 24.782 23.621 1.00 50.97 106 GLU A CA 1
ATOM 817 C C . GLU A 1 106 ? -19.562 24.753 24.030 1.00 50.97 106 GLU A C 1
ATOM 819 O O . GLU A 1 106 ? -20.110 25.739 24.539 1.00 50.97 106 GLU A O 1
ATOM 824 N N . ARG A 1 107 ? -20.229 23.596 23.903 1.00 49.59 107 ARG A N 1
ATOM 825 C CA . ARG A 1 107 ? -21.635 23.428 24.325 1.00 49.59 107 ARG A CA 1
ATOM 826 C C . ARG A 1 107 ? -21.816 23.380 25.844 1.00 49.59 107 ARG A C 1
ATOM 828 O O . ARG A 1 107 ? -22.903 23.703 26.329 1.00 49.59 107 ARG A O 1
ATOM 835 N N . ARG A 1 108 ? -20.779 23.024 26.613 1.00 45.22 108 ARG A N 1
ATOM 836 C CA . ARG A 1 108 ? -20.819 23.060 28.088 1.00 45.22 108 ARG A CA 1
ATOM 837 C C . ARG A 1 108 ? -20.807 24.486 28.636 1.00 45.22 108 ARG A C 1
ATOM 839 O O . ARG A 1 108 ? -21.459 24.745 29.648 1.00 45.22 108 ARG A O 1
ATOM 846 N N . VAL A 1 109 ? -20.134 25.419 27.963 1.00 44.84 109 VAL A N 1
ATOM 847 C CA . VAL A 1 109 ? -20.062 26.826 28.396 1.00 44.84 109 VAL A CA 1
ATOM 848 C C . VAL A 1 109 ? -21.398 27.558 28.182 1.00 44.84 109 VAL A C 1
ATOM 850 O O . VAL A 1 109 ? -21.772 28.397 29.003 1.00 44.84 109 VAL A O 1
ATOM 853 N N . GLY A 1 110 ? -22.170 27.189 27.150 1.00 47.28 110 GLY A N 1
ATOM 854 C CA . GLY A 1 110 ? -23.455 27.822 26.808 1.00 47.28 110 GLY A CA 1
ATOM 855 C C . GLY A 1 110 ? -24.691 27.342 27.589 1.00 47.28 110 GLY A C 1
ATOM 856 O O . GLY A 1 110 ? -25.724 28.006 27.565 1.00 47.28 110 GLY A O 1
ATOM 857 N N . SER A 1 111 ? -24.622 26.216 28.308 1.00 45.31 111 SER A N 1
ATOM 858 C CA . SER A 1 111 ? -25.797 25.555 28.916 1.00 45.31 111 SER A CA 1
ATOM 859 C C . SER A 1 111 ? -26.106 25.973 30.368 1.00 45.31 111 SER A C 1
ATOM 861 O O . SER A 1 111 ? -26.769 25.237 31.102 1.00 45.31 111 SER A O 1
ATOM 863 N N . LYS A 1 112 ? -25.661 27.149 30.829 1.00 49.91 112 LYS A N 1
ATOM 864 C CA . LYS A 1 112 ? -25.935 27.614 32.207 1.00 49.91 112 LYS A CA 1
ATOM 865 C C . LYS A 1 112 ? -27.401 28.022 32.470 1.00 49.91 112 LYS A C 1
ATOM 867 O O . LYS A 1 112 ? -27.724 28.329 33.615 1.00 49.91 112 LYS A O 1
ATOM 872 N N . THR A 1 113 ? -28.294 28.003 31.474 1.00 47.31 113 THR A N 1
ATOM 873 C CA . THR A 1 113 ? -29.571 28.747 31.549 1.00 47.31 113 THR A CA 1
ATOM 874 C C . THR A 1 113 ? -30.869 27.937 31.697 1.00 47.31 113 THR A C 1
ATOM 876 O O . THR A 1 113 ? -31.913 28.564 31.799 1.00 47.31 113 THR A O 1
ATOM 879 N N . HIS A 1 114 ? -30.898 26.597 31.759 1.00 40.03 114 HIS A N 1
ATOM 880 C CA . HIS A 1 114 ? -32.195 25.887 31.880 1.00 40.03 114 HIS A CA 1
ATOM 881 C C . HIS A 1 114 ? -32.160 24.610 32.739 1.00 40.03 114 HIS A C 1
ATOM 883 O O . HIS A 1 114 ? -32.267 23.487 32.249 1.00 40.03 114 HIS A O 1
ATOM 889 N N . ARG A 1 115 ? -32.095 24.794 34.062 1.00 48.97 115 ARG A N 1
ATOM 890 C CA . ARG A 1 115 ? -32.290 23.726 35.054 1.00 48.97 115 ARG A CA 1
ATOM 891 C C . ARG A 1 115 ? -33.774 23.489 35.305 1.00 48.97 115 ARG A C 1
ATOM 893 O O . ARG A 1 115 ? -34.344 24.187 36.129 1.00 48.97 115 ARG A O 1
ATOM 900 N N . LEU A 1 116 ? -34.393 22.541 34.601 1.00 44.22 116 LEU A N 1
ATOM 901 C CA . LEU A 1 116 ? -35.556 21.779 35.116 1.00 44.22 116 LEU A CA 1
ATOM 902 C C . LEU A 1 116 ? -35.992 20.596 34.218 1.00 44.22 116 LEU A C 1
ATOM 904 O O . LEU A 1 116 ? -36.981 19.935 34.519 1.00 44.22 116 LEU A O 1
ATOM 908 N N . GLN A 1 117 ? -35.246 20.269 33.152 1.00 46.19 117 GLN A N 1
ATOM 909 C CA . GLN A 1 117 ? -35.519 19.125 32.259 1.00 46.19 117 GLN A CA 1
ATOM 910 C C . GLN A 1 117 ? -34.284 18.209 32.086 1.00 46.19 117 GLN A C 1
ATOM 912 O O . GLN A 1 117 ? -34.052 17.641 31.021 1.00 46.19 117 GLN A O 1
ATOM 917 N N . GLU A 1 118 ? -33.433 18.112 33.111 1.00 47.72 118 GLU A N 1
ATOM 918 C CA . GLU A 1 118 ? -32.059 17.597 32.968 1.00 47.72 118 GLU A CA 1
ATOM 919 C C . GLU A 1 118 ? -31.934 16.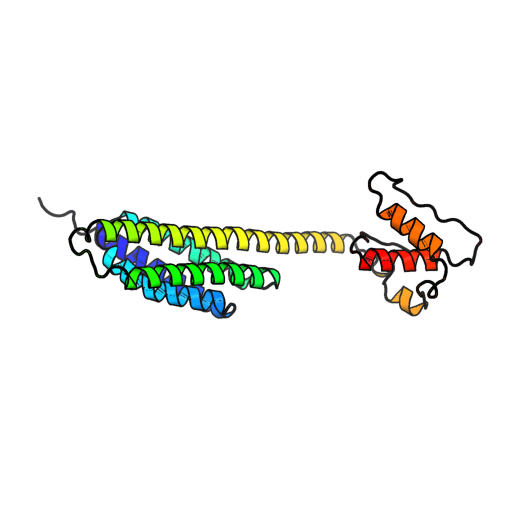067 33.108 1.00 47.72 118 GLU A C 1
ATOM 921 O O . GLU A 1 118 ? -31.173 15.457 32.368 1.00 47.72 118 GLU A O 1
ATOM 926 N N . ALA A 1 119 ? -32.726 15.388 33.948 1.00 45.12 119 ALA A N 1
ATOM 927 C CA . ALA A 1 119 ? -32.460 13.977 34.285 1.00 45.12 119 ALA A CA 1
ATOM 928 C C . ALA A 1 119 ? -32.740 12.945 33.164 1.00 45.12 119 ALA A C 1
ATOM 930 O O . ALA A 1 119 ? -32.171 11.851 33.183 1.00 45.12 119 ALA A O 1
ATOM 931 N N . SER A 1 120 ? -33.625 13.257 32.206 1.00 47.31 120 SER A N 1
ATOM 932 C CA . SER A 1 120 ? -33.893 12.392 31.040 1.00 47.31 120 SER A CA 1
ATOM 933 C C . SER A 1 120 ? -32.982 12.719 29.859 1.00 47.31 120 SER A C 1
ATOM 935 O O . SER A 1 120 ? -32.558 11.809 29.155 1.00 47.31 120 SER A O 1
ATOM 937 N N . ARG A 1 121 ? -32.651 14.005 29.661 1.00 52.81 121 ARG A N 1
ATOM 938 C CA . ARG A 1 121 ? -31.756 14.447 28.583 1.00 52.81 121 ARG A CA 1
ATOM 939 C C . ARG A 1 121 ? -30.337 13.934 28.789 1.00 52.81 121 ARG A C 1
ATOM 941 O O . ARG A 1 121 ? -29.747 13.465 27.827 1.00 52.81 121 ARG A O 1
ATOM 948 N N . ASP A 1 122 ? -29.840 13.929 30.027 1.00 58.75 122 ASP A N 1
ATOM 949 C CA . ASP A 1 122 ? -28.481 13.468 30.348 1.00 58.75 122 ASP A CA 1
ATOM 950 C C . ASP A 1 122 ? -28.253 11.996 29.946 1.00 58.75 122 ASP A C 1
ATOM 952 O O . ASP A 1 122 ? -27.211 11.635 29.401 1.00 58.75 122 ASP A O 1
ATOM 956 N N . LYS A 1 123 ? -29.265 11.137 30.145 1.00 57.69 123 LYS A N 1
ATOM 957 C CA . LYS A 1 123 ? -29.191 9.696 29.836 1.00 57.69 123 LYS A CA 1
ATOM 958 C C . LYS A 1 123 ? -29.156 9.416 28.332 1.00 57.69 123 LYS A C 1
ATOM 960 O O . LYS A 1 123 ? -28.372 8.573 27.891 1.00 57.69 123 LYS A O 1
ATOM 965 N N . ASP A 1 124 ? -29.966 10.134 27.554 1.00 63.09 124 ASP A N 1
ATOM 966 C CA . ASP A 1 124 ? -29.990 10.017 26.091 1.00 63.09 124 ASP A CA 1
ATOM 967 C C . ASP A 1 124 ? -28.729 10.620 25.452 1.00 63.09 124 ASP A C 1
ATOM 969 O O . ASP A 1 124 ? -28.203 10.072 24.478 1.00 63.09 124 ASP A O 1
ATOM 973 N N . ASP A 1 125 ? -28.192 11.700 26.029 1.00 68.94 125 ASP A N 1
ATOM 974 C CA . ASP A 1 125 ? -26.932 12.315 25.597 1.00 68.94 125 ASP A CA 1
ATOM 975 C C . ASP A 1 125 ? -25.748 11.362 25.789 1.00 68.94 125 ASP A C 1
ATOM 977 O O . ASP A 1 125 ? -24.897 11.222 24.909 1.00 68.94 125 ASP A O 1
ATOM 981 N N . ILE A 1 126 ? -25.727 10.638 26.908 1.00 66.88 126 ILE A N 1
ATOM 982 C CA . ILE A 1 126 ? -24.711 9.626 27.197 1.00 66.88 126 ILE A CA 1
ATOM 983 C C . ILE A 1 126 ? -24.762 8.466 26.192 1.00 66.88 126 ILE A C 1
ATOM 985 O O . ILE A 1 126 ? -23.715 8.055 25.691 1.00 66.88 126 ILE A O 1
ATOM 989 N N . ILE A 1 127 ? -25.951 7.965 25.837 1.00 67.75 127 ILE A N 1
ATOM 990 C CA . ILE A 1 127 ? -26.091 6.882 24.844 1.00 67.75 127 ILE A C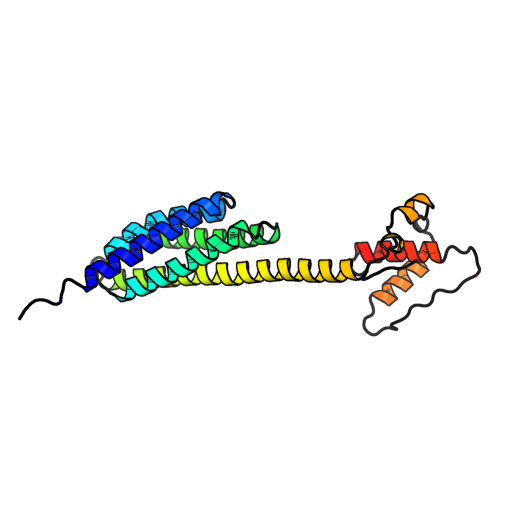A 1
ATOM 991 C C . ILE A 1 127 ? -25.619 7.340 23.460 1.00 67.75 127 ILE A C 1
ATOM 993 O O . ILE A 1 127 ? -24.933 6.590 22.765 1.00 67.75 127 ILE A O 1
ATOM 997 N N . ARG A 1 128 ? -25.954 8.572 23.056 1.00 71.62 128 ARG A N 1
ATOM 998 C CA . ARG A 1 128 ? -25.497 9.144 21.778 1.00 71.62 128 ARG A CA 1
ATOM 999 C C . ARG A 1 128 ? -23.979 9.234 21.712 1.00 71.62 128 ARG A C 1
ATOM 1001 O O . ARG A 1 128 ? -23.396 8.815 20.717 1.00 71.62 128 ARG A O 1
ATOM 1008 N N . ARG A 1 129 ? -23.345 9.710 22.785 1.00 68.75 129 ARG A N 1
ATOM 1009 C CA . ARG A 1 129 ? -21.881 9.808 22.882 1.00 68.75 129 ARG A CA 1
ATOM 1010 C C . ARG A 1 129 ? -21.217 8.433 22.837 1.00 68.75 129 ARG A C 1
ATOM 1012 O O . ARG A 1 129 ? -20.206 8.271 22.166 1.00 68.75 129 ARG A O 1
ATOM 1019 N N . TYR A 1 130 ? -21.818 7.430 23.476 1.00 67.81 130 TYR A N 1
ATOM 1020 C CA . TYR A 1 130 ? -21.307 6.060 23.437 1.00 67.81 130 TYR A CA 1
ATOM 1021 C C . TYR A 1 130 ? -21.360 5.448 22.037 1.00 67.81 130 TYR A C 1
ATOM 1023 O O . TYR A 1 130 ? -20.364 4.914 21.558 1.00 67.81 130 TYR A O 1
ATOM 1031 N N . ARG A 1 131 ? -22.504 5.573 21.356 1.00 70.69 131 ARG A N 1
ATOM 1032 C CA . ARG A 1 131 ? -22.665 5.101 19.971 1.00 70.69 131 ARG A CA 1
ATOM 1033 C C . ARG A 1 131 ? -21.734 5.824 19.006 1.00 70.69 131 ARG A C 1
ATOM 1035 O O . ARG A 1 131 ? -21.275 5.233 18.037 1.00 70.69 131 ARG A O 1
ATOM 1042 N N . TRP A 1 132 ? -21.454 7.096 19.268 1.00 72.31 132 TRP A N 1
ATOM 1043 C CA . TRP A 1 132 ? -20.503 7.865 18.480 1.00 72.31 132 TRP A CA 1
ATOM 1044 C C . TRP A 1 132 ? -19.068 7.340 18.642 1.00 72.31 132 TRP A C 1
ATOM 1046 O O . TRP A 1 132 ? -18.403 7.078 17.642 1.00 72.31 132 TRP A O 1
ATOM 1056 N N . ILE A 1 133 ? -18.624 7.076 19.877 1.00 67.19 133 ILE A N 1
ATOM 1057 C CA . ILE A 1 133 ? -17.325 6.433 20.144 1.00 67.19 133 ILE A CA 1
ATOM 1058 C C . ILE A 1 133 ? -17.255 5.064 19.455 1.00 67.19 133 ILE A C 1
ATOM 1060 O O . ILE A 1 133 ? -16.290 4.769 18.756 1.00 67.19 133 ILE A O 1
ATOM 1064 N N . GLU A 1 134 ? -18.300 4.249 19.591 1.00 68.00 134 GLU A N 1
ATOM 1065 C CA . GLU A 1 134 ? -18.396 2.939 18.944 1.00 68.00 134 GLU A CA 1
ATOM 1066 C C . GLU A 1 134 ? -18.208 3.035 17.418 1.00 68.00 134 GLU A C 1
ATOM 1068 O O . GLU A 1 134 ? -17.419 2.296 16.829 1.00 68.00 134 GLU A O 1
ATOM 1073 N N . GLN A 1 135 ? -18.868 4.004 16.774 1.00 71.88 135 GLN A N 1
ATOM 1074 C CA . GLN A 1 135 ? -18.735 4.248 15.336 1.00 71.88 135 GLN A CA 1
ATOM 1075 C C . GLN A 1 135 ? -17.317 4.658 14.929 1.00 71.88 135 GLN A C 1
ATOM 1077 O O . GLN A 1 135 ? -16.841 4.213 13.883 1.00 71.88 135 GLN A O 1
ATOM 1082 N N . LEU A 1 136 ? -16.631 5.474 15.730 1.00 66.06 136 LEU A N 1
ATOM 1083 C CA . LEU A 1 136 ? -15.246 5.865 15.458 1.00 66.06 136 LEU A CA 1
ATOM 1084 C C . LEU A 1 136 ? -14.298 4.665 15.508 1.00 66.06 136 LEU A C 1
ATOM 1086 O O . LEU A 1 136 ? -13.474 4.495 14.608 1.00 66.06 136 LEU A O 1
ATOM 1090 N N . PHE A 1 137 ? -14.456 3.802 16.511 1.00 65.94 137 PHE A N 1
ATOM 1091 C CA . PHE A 1 137 ? -13.674 2.573 16.628 1.00 65.94 137 PHE A CA 1
ATOM 1092 C C . PHE A 1 137 ? -13.949 1.613 15.461 1.00 65.94 137 PHE A C 1
ATOM 1094 O O . PHE A 1 137 ? -12.998 1.133 14.843 1.00 65.94 137 PHE A O 1
ATOM 1101 N N . CYS A 1 138 ? -15.212 1.423 15.066 1.00 66.62 138 CYS A N 1
ATOM 1102 C CA . CYS A 1 138 ? -15.580 0.662 13.864 1.00 66.62 138 CYS A CA 1
ATOM 1103 C C . CYS A 1 138 ? -14.920 1.218 12.589 1.00 66.62 138 CYS A C 1
ATOM 1105 O O . CYS A 1 138 ? -14.417 0.461 11.756 1.00 66.62 138 CYS A O 1
ATOM 1107 N N . GLN A 1 139 ? -14.902 2.544 12.417 1.00 65.19 139 GLN A N 1
ATOM 1108 C CA . GLN A 1 139 ? -14.272 3.176 11.254 1.00 65.19 139 GLN A CA 1
ATOM 1109 C C . GLN A 1 139 ? -12.751 3.002 11.249 1.00 65.19 139 GLN A C 1
ATOM 1111 O O . GLN A 1 139 ? -12.173 2.738 10.192 1.00 65.19 139 GLN A O 1
ATOM 1116 N N . LEU A 1 140 ? -12.107 3.136 12.410 1.00 65.62 140 LEU A N 1
ATOM 1117 C CA . LEU A 1 140 ? -10.672 2.914 12.562 1.00 65.62 140 LEU A CA 1
ATOM 1118 C C . LEU A 1 140 ? -10.311 1.462 12.225 1.00 65.62 140 LEU A C 1
ATOM 1120 O O . LEU A 1 140 ? -9.379 1.224 11.462 1.00 65.62 140 LEU A O 1
ATOM 1124 N N . GLN A 1 141 ? -11.097 0.499 12.709 1.00 67.00 141 GLN A N 1
ATOM 1125 C CA . GLN A 1 141 ? -10.914 -0.919 12.404 1.00 67.00 141 GLN A CA 1
ATOM 1126 C C . GLN A 1 141 ? -11.072 -1.237 10.923 1.00 67.00 141 GLN A C 1
ATOM 1128 O O . GLN A 1 141 ? -10.194 -1.873 10.348 1.00 67.00 141 GLN A O 1
ATOM 1133 N N . GLY A 1 142 ? -12.160 -0.788 10.288 1.00 64.56 142 GLY A N 1
ATOM 1134 C CA . GLY A 1 142 ? -12.395 -1.056 8.868 1.00 64.56 142 GLY A CA 1
ATOM 1135 C C . GLY A 1 142 ? -11.247 -0.552 7.992 1.00 64.56 142 GLY A C 1
ATOM 1136 O O . GLY A 1 142 ? -10.840 -1.225 7.047 1.00 64.56 142 GLY A O 1
ATOM 1137 N N . LYS A 1 143 ? -10.666 0.597 8.352 1.00 60.72 143 LYS A N 1
ATOM 1138 C CA . LYS A 1 143 ? -9.533 1.189 7.633 1.00 60.72 143 LYS A CA 1
ATOM 1139 C C . LYS A 1 143 ? -8.196 0.516 7.954 1.00 60.72 143 LYS A C 1
ATOM 1141 O O . LYS A 1 143 ? -7.431 0.274 7.028 1.00 60.72 143 LYS A O 1
ATOM 1146 N N . ALA A 1 144 ? -7.938 0.160 9.213 1.00 62.38 144 ALA A N 1
ATOM 1147 C CA . ALA A 1 144 ? -6.727 -0.560 9.620 1.00 62.38 144 ALA A CA 1
ATOM 1148 C C . ALA A 1 144 ? -6.676 -1.996 9.062 1.00 62.38 144 ALA A C 1
ATOM 1150 O O . ALA A 1 144 ? -5.626 -2.475 8.642 1.00 62.38 144 ALA A O 1
ATOM 1151 N N . ILE A 1 145 ? -7.820 -2.685 9.003 1.00 61.69 145 ILE A N 1
ATOM 1152 C CA . ILE A 1 145 ? -7.928 -4.013 8.383 1.00 61.69 145 ILE A CA 1
ATOM 1153 C C . ILE A 1 145 ? -7.689 -3.908 6.874 1.00 61.69 145 ILE A C 1
ATOM 1155 O O . ILE A 1 145 ? -6.987 -4.739 6.302 1.00 61.69 145 ILE A O 1
ATOM 1159 N N . MET A 1 146 ? -8.229 -2.872 6.228 1.00 57.31 146 MET A N 1
ATOM 1160 C CA . MET A 1 146 ? -8.046 -2.652 4.794 1.00 57.31 146 MET A CA 1
ATOM 1161 C C . MET A 1 146 ? -6.588 -2.332 4.431 1.00 57.31 146 MET A C 1
ATOM 1163 O O . MET A 1 146 ? -6.086 -2.854 3.437 1.00 57.31 146 MET A O 1
ATOM 1167 N N . SER A 1 147 ? -5.884 -1.534 5.239 1.00 59.88 147 SER A N 1
ATOM 1168 C CA . SER A 1 147 ? -4.460 -1.249 5.018 1.00 59.88 147 SER A CA 1
ATOM 1169 C C . SER A 1 147 ? -3.576 -2.471 5.289 1.00 59.88 147 SER A C 1
ATOM 1171 O O . SER A 1 147 ? -2.705 -2.780 4.477 1.00 59.88 147 SER A O 1
ATOM 1173 N N . SER A 1 148 ? -3.850 -3.230 6.356 1.00 59.38 148 SER A N 1
ATOM 1174 C CA . SER A 1 148 ? -3.171 -4.501 6.648 1.00 59.38 148 SER A CA 1
ATOM 1175 C C . SER A 1 148 ? -3.364 -5.523 5.516 1.00 59.38 148 SER A C 1
ATOM 1177 O O . SER A 1 148 ? -2.405 -6.163 5.080 1.00 59.38 148 SER A O 1
ATOM 1179 N N . TRP A 1 149 ? -4.574 -5.608 4.946 1.00 52.44 149 TRP A N 1
ATOM 1180 C CA . TRP A 1 149 ? -4.858 -6.438 3.771 1.00 52.44 149 TRP A CA 1
ATOM 1181 C C . TRP A 1 149 ? -4.090 -5.981 2.527 1.00 52.44 149 TRP A C 1
ATOM 1183 O O . TRP A 1 149 ? -3.540 -6.817 1.812 1.00 52.44 149 TRP A O 1
ATOM 1193 N N . ASN A 1 150 ? -4.012 -4.672 2.268 1.00 55.69 150 ASN A N 1
ATOM 1194 C CA . ASN A 1 150 ? -3.276 -4.138 1.120 1.00 55.69 150 ASN A CA 1
ATOM 1195 C C . ASN A 1 150 ? -1.775 -4.477 1.209 1.00 55.69 150 ASN A C 1
ATOM 1197 O O . ASN A 1 150 ? -1.180 -4.949 0.240 1.00 55.69 150 ASN A O 1
ATOM 1201 N N . VAL A 1 151 ? -1.181 -4.331 2.398 1.00 65.06 151 VAL A N 1
ATOM 1202 C CA . VAL A 1 151 ? 0.226 -4.667 2.663 1.00 65.06 151 VAL A CA 1
ATOM 1203 C C . VAL A 1 151 ? 0.471 -6.175 2.558 1.00 65.06 151 VAL A C 1
ATOM 1205 O O . VAL A 1 151 ? 1.357 -6.598 1.815 1.00 65.06 151 VAL A O 1
ATOM 1208 N N . ALA A 1 152 ? -0.333 -7.002 3.233 1.00 63.50 152 ALA A N 1
ATOM 1209 C CA . ALA A 1 152 ? -0.198 -8.459 3.184 1.00 63.50 152 ALA A CA 1
ATOM 1210 C C . ALA A 1 152 ? -0.381 -9.008 1.759 1.00 63.50 152 ALA A C 1
ATOM 1212 O O . ALA A 1 152 ? 0.395 -9.854 1.314 1.00 63.50 152 ALA A O 1
ATOM 1213 N N . SER A 1 153 ? -1.358 -8.478 1.018 1.00 54.69 153 SER A N 1
ATOM 1214 C CA . SER A 1 153 ? -1.592 -8.822 -0.386 1.00 54.69 153 SER A CA 1
ATOM 1215 C C . SER A 1 153 ? -0.405 -8.421 -1.266 1.00 54.69 153 SER A C 1
ATOM 1217 O O . SER A 1 153 ? 0.096 -9.242 -2.034 1.00 54.69 153 SER A O 1
ATOM 1219 N N . LYS A 1 154 ? 0.135 -7.205 -1.098 1.00 69.25 154 LYS A N 1
ATOM 1220 C CA . LYS A 1 154 ? 1.331 -6.743 -1.821 1.00 69.25 154 LYS A CA 1
ATOM 1221 C C . LYS A 1 154 ? 2.550 -7.625 -1.543 1.00 69.25 154 LYS A C 1
ATOM 1223 O O . LYS A 1 154 ? 3.267 -7.978 -2.477 1.00 69.25 154 LYS A O 1
ATOM 1228 N N . HIS A 1 155 ? 2.778 -8.019 -0.289 1.00 71.06 155 HIS A N 1
ATOM 1229 C CA . HIS A 1 155 ? 3.862 -8.940 0.065 1.00 71.06 155 HIS A CA 1
ATOM 1230 C C . HIS A 1 155 ? 3.674 -10.326 -0.547 1.00 71.06 155 HIS A C 1
ATOM 1232 O O . HIS A 1 155 ? 4.641 -10.891 -1.053 1.00 71.06 155 HIS A O 1
ATOM 1238 N N . LEU A 1 156 ? 2.452 -10.860 -0.539 1.00 74.38 156 LEU A N 1
ATOM 1239 C CA . LEU A 1 156 ? 2.152 -12.162 -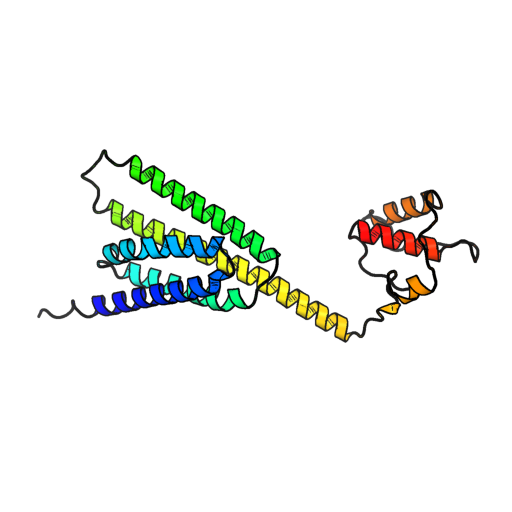1.129 1.00 74.38 156 LEU A CA 1
ATOM 1240 C C . LEU A 1 156 ? 2.353 -12.150 -2.648 1.00 74.38 156 LEU A C 1
ATOM 1242 O O . LEU A 1 156 ? 3.000 -13.052 -3.175 1.00 74.38 156 LEU A O 1
ATOM 1246 N N . ILE A 1 157 ? 1.885 -11.103 -3.332 1.00 71.38 157 ILE A N 1
ATOM 1247 C CA . ILE A 1 157 ? 2.115 -10.912 -4.770 1.00 71.38 157 ILE A CA 1
ATOM 1248 C C . ILE A 1 157 ? 3.616 -10.808 -5.053 1.00 71.38 157 ILE A C 1
ATOM 1250 O O . ILE A 1 157 ? 4.120 -11.515 -5.919 1.00 71.38 157 ILE A O 1
ATOM 1254 N N . ASN A 1 158 ? 4.361 -9.996 -4.299 1.00 75.12 158 ASN A N 1
ATOM 1255 C CA . ASN A 1 158 ? 5.808 -9.868 -4.488 1.00 75.12 158 ASN A CA 1
ATOM 1256 C C . ASN A 1 158 ? 6.552 -11.187 -4.230 1.00 75.12 158 ASN A C 1
ATOM 1258 O O . ASN A 1 158 ? 7.444 -11.538 -4.995 1.00 75.12 158 ASN A O 1
ATOM 1262 N N . ALA A 1 159 ? 6.175 -11.945 -3.198 1.00 80.19 159 ALA A N 1
ATOM 1263 C CA . ALA A 1 159 ? 6.762 -13.253 -2.912 1.00 80.19 159 ALA A CA 1
ATOM 1264 C C . ALA A 1 159 ? 6.464 -14.268 -4.027 1.00 80.19 159 ALA A C 1
ATOM 1266 O O . ALA A 1 159 ? 7.347 -15.024 -4.432 1.00 80.19 159 ALA A O 1
ATOM 1267 N N . GLN A 1 160 ? 5.241 -14.254 -4.566 1.00 78.44 160 GLN A N 1
ATOM 1268 C CA . GLN A 1 160 ? 4.879 -15.054 -5.734 1.00 78.44 160 GLN A CA 1
ATOM 1269 C C . GLN A 1 160 ? 5.687 -14.638 -6.968 1.00 78.44 160 GLN A C 1
ATOM 1271 O O . GLN A 1 160 ? 6.220 -15.508 -7.651 1.00 78.44 160 GLN A O 1
ATOM 1276 N N . LEU A 1 161 ? 5.851 -13.340 -7.231 1.00 79.94 161 LEU A N 1
ATOM 1277 C CA . LEU A 1 161 ? 6.657 -12.843 -8.349 1.00 79.94 161 LEU A CA 1
ATOM 1278 C C . LEU A 1 161 ? 8.138 -13.221 -8.212 1.00 79.94 161 LEU A C 1
ATOM 1280 O O . LEU A 1 161 ? 8.739 -13.669 -9.184 1.00 79.94 161 LEU A O 1
ATOM 1284 N N . GLU A 1 162 ? 8.720 -13.124 -7.017 1.00 83.12 162 GLU A N 1
ATOM 1285 C CA . GLU A 1 162 ? 10.099 -13.567 -6.761 1.00 83.12 162 GLU A CA 1
ATOM 1286 C C . GLU A 1 162 ? 10.250 -15.090 -6.926 1.00 83.12 162 GLU A C 1
ATOM 1288 O O . GLU A 1 162 ? 11.276 -15.567 -7.417 1.00 83.12 162 GLU A O 1
ATOM 1293 N N . SER A 1 163 ? 9.208 -15.874 -6.617 1.00 84.69 163 SER A N 1
ATOM 1294 C CA . SER A 1 163 ? 9.214 -17.326 -6.853 1.00 84.69 163 SER A CA 1
ATOM 1295 C C . SER A 1 163 ? 9.303 -17.703 -8.339 1.00 84.69 163 SER A C 1
ATOM 1297 O O . SER A 1 163 ? 9.810 -18.778 -8.666 1.00 84.69 163 SER A O 1
ATOM 1299 N N . LEU A 1 164 ? 8.903 -16.798 -9.245 1.00 84.69 164 LEU A N 1
ATOM 1300 C CA . LEU A 1 164 ? 9.053 -16.967 -10.695 1.00 84.69 164 LEU A CA 1
ATOM 1301 C C . LEU A 1 164 ? 10.504 -16.799 -11.173 1.00 84.69 164 LEU A C 1
ATOM 1303 O O . LEU A 1 164 ? 10.763 -16.941 -12.365 1.00 84.69 164 LEU A O 1
ATOM 1307 N N . ARG A 1 165 ? 11.452 -16.532 -10.260 1.00 83.00 165 ARG A N 1
ATOM 1308 C CA . ARG A 1 165 ? 12.883 -16.332 -10.542 1.00 83.00 165 ARG A CA 1
ATOM 1309 C C . ARG A 1 165 ? 13.102 -15.236 -11.593 1.00 83.00 165 ARG A C 1
ATOM 1311 O O . ARG A 1 165 ? 13.625 -15.516 -12.675 1.00 83.00 165 ARG A O 1
ATOM 1318 N N . PRO A 1 166 ? 12.702 -13.988 -11.297 1.00 80.00 166 PRO A N 1
ATOM 1319 C CA . PRO A 1 166 ? 12.871 -12.888 -12.231 1.00 80.00 166 PRO A CA 1
ATOM 1320 C C . PRO A 1 166 ? 14.353 -12.693 -12.564 1.00 80.00 166 PRO A C 1
ATOM 1322 O O . PRO A 1 166 ? 15.222 -12.689 -11.689 1.00 80.00 166 PRO A O 1
ATOM 1325 N N . VAL A 1 167 ? 14.648 -12.482 -13.844 1.00 85.94 167 VAL A N 1
ATOM 1326 C CA . VAL A 1 167 ? 15.999 -12.143 -14.296 1.00 85.94 167 VAL A CA 1
ATOM 1327 C C . VAL A 1 167 ? 16.219 -10.655 -14.038 1.00 85.94 167 VAL A C 1
ATOM 1329 O O . VAL A 1 167 ? 16.007 -9.826 -14.918 1.00 85.94 167 VAL A O 1
ATOM 1332 N N . LYS A 1 168 ? 16.638 -10.302 -12.815 1.00 80.88 168 LYS A N 1
ATOM 1333 C CA . LYS A 1 168 ? 16.849 -8.901 -12.381 1.00 80.88 168 LYS A CA 1
ATOM 1334 C C . LYS A 1 168 ? 17.804 -8.124 -13.297 1.00 80.88 168 LYS A C 1
ATOM 1336 O O . LYS A 1 168 ? 17.695 -6.914 -13.435 1.00 80.88 168 LYS A O 1
ATOM 1341 N N . LEU A 1 169 ? 18.697 -8.840 -13.976 1.00 81.81 169 LEU A N 1
ATOM 1342 C CA . LEU A 1 169 ? 19.658 -8.289 -14.930 1.00 81.81 169 LEU A CA 1
ATOM 1343 C C . LEU A 1 169 ? 19.036 -7.838 -16.259 1.00 81.81 169 LEU A C 1
ATOM 1345 O O . LEU A 1 169 ? 19.641 -7.030 -16.957 1.00 81.81 169 LEU A O 1
ATOM 1349 N N . ALA A 1 170 ? 17.842 -8.327 -16.600 1.00 84.81 170 ALA A N 1
ATOM 1350 C CA . ALA A 1 170 ? 17.154 -7.968 -17.837 1.00 84.81 170 ALA A CA 1
ATOM 1351 C C . ALA A 1 170 ? 16.360 -6.655 -17.732 1.00 84.81 170 ALA A C 1
ATOM 1353 O O . ALA A 1 170 ? 15.945 -6.106 -18.754 1.00 84.81 170 ALA A O 1
ATOM 1354 N N . ALA A 1 171 ? 16.148 -6.149 -16.512 1.00 86.88 171 ALA A N 1
ATOM 1355 C CA . ALA A 1 171 ? 15.534 -4.847 -16.298 1.00 86.88 171 ALA A CA 1
ATOM 1356 C C . ALA A 1 171 ? 16.410 -3.744 -16.905 1.00 86.88 171 ALA A C 1
ATOM 1358 O O . ALA A 1 171 ? 17.637 -3.814 -16.843 1.00 86.88 171 ALA A O 1
ATOM 1359 N N . PHE A 1 172 ? 15.784 -2.722 -17.492 1.00 84.75 172 PHE A N 1
ATOM 1360 C CA . PHE A 1 172 ? 16.495 -1.646 -18.185 1.00 84.75 172 PHE A CA 1
ATOM 1361 C C . PHE A 1 172 ? 17.446 -0.858 -17.273 1.00 84.75 172 PHE A C 1
ATOM 1363 O O . PHE A 1 1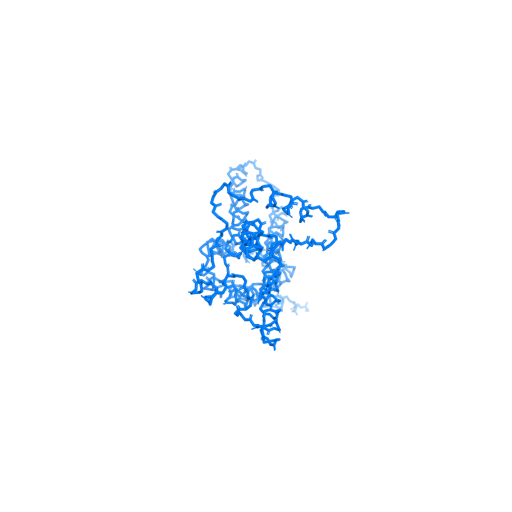72 ? 18.407 -0.276 -17.764 1.00 84.75 172 PHE A O 1
ATOM 1370 N N . ASP A 1 173 ? 17.178 -0.828 -15.972 1.00 84.00 173 ASP A N 1
ATOM 1371 C CA . ASP A 1 173 ? 17.923 -0.131 -14.928 1.00 84.00 173 ASP A CA 1
ATOM 1372 C C . ASP A 1 173 ? 18.847 -1.058 -14.120 1.00 84.00 173 ASP A C 1
ATOM 1374 O O . ASP A 1 173 ? 19.344 -0.661 -13.068 1.00 84.00 173 ASP A O 1
ATOM 1378 N N . SER A 1 174 ? 19.119 -2.272 -14.613 1.00 82.94 174 SER A N 1
ATOM 1379 C CA . SER A 1 174 ? 20.027 -3.209 -13.950 1.00 82.94 174 SER A CA 1
ATOM 1380 C C . SER A 1 174 ? 21.473 -2.694 -13.880 1.00 82.94 174 SER A C 1
ATOM 1382 O O . SER A 1 174 ? 21.953 -1.980 -14.767 1.00 82.94 174 SER A O 1
ATOM 1384 N N . GLU A 1 175 ? 22.204 -3.106 -12.838 1.00 69.12 175 GLU A N 1
ATOM 1385 C CA . GLU A 1 175 ? 23.605 -2.709 -12.610 1.00 69.12 175 GLU A CA 1
ATOM 1386 C C . GLU A 1 175 ? 24.521 -3.073 -13.791 1.00 69.12 175 GLU A C 1
ATOM 1388 O O . GLU A 1 175 ? 25.386 -2.286 -14.171 1.00 69.12 175 GLU A O 1
ATOM 1393 N N . ILE A 1 176 ? 24.274 -4.211 -14.454 1.00 65.06 176 ILE A N 1
ATOM 1394 C CA . ILE A 1 176 ? 25.039 -4.642 -15.637 1.00 65.06 176 ILE A CA 1
ATOM 1395 C C . ILE A 1 176 ? 24.892 -3.650 -16.798 1.00 65.06 176 ILE A C 1
ATOM 1397 O O . ILE A 1 176 ? 25.853 -3.386 -17.519 1.00 65.06 176 ILE A O 1
ATOM 1401 N N . LEU A 1 177 ? 23.708 -3.063 -16.992 1.00 61.94 177 LEU A N 1
ATOM 1402 C CA . LEU A 1 177 ? 23.501 -2.074 -18.053 1.00 61.94 177 LEU A CA 1
ATOM 1403 C C . LEU A 1 177 ? 24.209 -0.749 -17.759 1.00 61.94 177 LEU A C 1
ATOM 1405 O O . LEU A 1 177 ? 24.629 -0.066 -18.699 1.00 61.94 177 LEU A O 1
ATOM 1409 N N . MET A 1 178 ? 24.373 -0.407 -16.479 1.00 60.69 178 MET A N 1
ATOM 1410 C CA . MET A 1 178 ? 25.171 0.746 -16.064 1.00 60.69 178 MET A CA 1
ATOM 1411 C C . MET A 1 178 ? 26.671 0.501 -16.290 1.00 60.69 178 MET A C 1
ATOM 1413 O O . MET A 1 178 ? 27.347 1.396 -16.796 1.00 60.69 178 MET A O 1
ATOM 1417 N N . ASP A 1 179 ? 27.161 -0.712 -16.016 1.00 60.38 179 ASP A N 1
ATOM 1418 C CA . ASP A 1 179 ? 28.575 -1.094 -16.172 1.00 60.38 179 ASP A CA 1
ATOM 1419 C C . ASP A 1 179 ? 29.003 -1.217 -17.651 1.00 60.38 179 ASP A C 1
ATOM 1421 O O . ASP A 1 179 ? 30.091 -0.801 -18.044 1.00 60.38 179 ASP A O 1
ATOM 1425 N N . ILE A 1 180 ? 28.089 -1.646 -18.534 1.00 63.88 180 ILE A N 1
ATOM 1426 C CA . ILE A 1 180 ? 28.279 -1.627 -20.003 1.00 63.88 180 ILE A CA 1
ATOM 1427 C C . ILE A 1 180 ? 28.213 -0.186 -20.571 1.00 63.88 180 ILE A C 1
ATOM 1429 O O . ILE A 1 180 ? 28.399 0.047 -21.768 1.00 63.88 180 ILE A O 1
ATOM 1433 N N . GLY A 1 181 ? 27.955 0.822 -19.731 1.00 62.78 181 GLY A N 1
ATOM 1434 C CA . GLY A 1 181 ? 27.929 2.226 -20.133 1.00 62.78 181 GLY A CA 1
ATOM 1435 C C . GLY A 1 181 ? 26.717 2.593 -20.990 1.00 62.78 181 GLY A C 1
ATOM 1436 O O . GLY A 1 181 ? 26.797 3.529 -21.794 1.00 62.78 181 GLY A O 1
ATOM 1437 N N . ARG A 1 182 ? 25.583 1.886 -20.849 1.00 71.75 182 ARG A N 1
ATOM 1438 C CA . ARG A 1 182 ? 24.347 2.242 -21.559 1.00 71.75 182 ARG A CA 1
ATOM 1439 C C . ARG A 1 182 ? 23.811 3.557 -20.990 1.00 71.75 182 ARG A C 1
ATOM 1441 O O . ARG A 1 182 ? 23.407 3.649 -19.836 1.00 71.75 182 ARG A O 1
ATOM 1448 N N . ARG A 1 183 ? 23.825 4.600 -21.820 1.00 78.06 183 ARG A N 1
ATOM 1449 C CA . ARG A 1 183 ? 23.349 5.945 -21.473 1.00 78.06 183 ARG A CA 1
ATOM 1450 C C . ARG A 1 183 ? 22.021 6.229 -22.161 1.00 78.06 183 ARG A C 1
ATOM 1452 O O . ARG A 1 183 ? 21.683 5.603 -23.163 1.00 78.06 183 ARG A O 1
ATOM 1459 N N . SER A 1 184 ? 21.288 7.202 -21.632 1.00 85.56 184 SER A N 1
ATOM 1460 C CA . SER A 1 184 ? 20.188 7.830 -22.364 1.00 85.56 184 SER A CA 1
ATOM 1461 C C . SER A 1 184 ? 20.694 8.429 -23.681 1.00 85.56 184 SER A C 1
ATOM 1463 O O . SER A 1 184 ? 21.882 8.732 -23.817 1.00 85.56 184 SER A O 1
ATOM 1465 N N . CYS A 1 185 ? 19.792 8.644 -24.638 1.00 89.06 185 CYS A N 1
ATOM 1466 C CA . CYS A 1 185 ? 20.046 9.529 -25.768 1.00 89.06 185 CYS A CA 1
ATOM 1467 C C . CYS A 1 185 ? 20.636 10.854 -25.271 1.00 89.06 185 CYS A C 1
ATOM 1469 O O . CYS A 1 185 ? 20.196 11.388 -24.250 1.00 89.06 185 CYS A O 1
ATOM 1471 N N . THR A 1 186 ? 21.620 11.376 -26.004 1.00 86.88 186 THR A N 1
ATOM 1472 C CA . THR A 1 186 ? 22.183 12.701 -25.747 1.00 86.88 186 THR A CA 1
ATOM 1473 C C . THR A 1 186 ? 21.065 13.735 -25.745 1.00 86.88 186 THR A C 1
ATOM 1475 O O . THR A 1 186 ? 20.125 13.641 -26.542 1.00 86.88 186 THR A O 1
ATOM 1478 N N . GLU A 1 187 ? 21.163 14.713 -24.852 1.00 85.25 187 GLU A N 1
ATOM 1479 C CA . GLU A 1 187 ? 20.174 15.777 -24.734 1.00 85.25 187 GLU A CA 1
ATOM 1480 C C . GLU A 1 187 ? 19.901 16.434 -26.096 1.00 85.25 187 GLU A C 1
ATOM 1482 O O . GLU A 1 187 ? 20.805 16.595 -26.918 1.00 85.25 187 GLU A O 1
ATOM 1487 N N . ASN A 1 188 ? 18.635 16.761 -26.358 1.00 85.31 188 ASN A N 1
ATOM 1488 C CA . ASN A 1 188 ? 18.167 17.346 -27.619 1.00 85.31 188 ASN A CA 1
ATOM 1489 C C . ASN A 1 188 ? 18.376 16.480 -28.878 1.00 85.31 188 ASN A C 1
ATOM 1491 O O . ASN A 1 188 ? 18.132 16.940 -29.993 1.00 85.31 188 ASN A O 1
ATOM 1495 N N . THR A 1 189 ? 18.746 15.204 -28.733 1.00 89.06 189 THR A N 1
ATOM 1496 C CA . THR A 1 189 ? 18.794 14.243 -29.844 1.00 89.06 189 THR A CA 1
ATOM 1497 C C . THR A 1 189 ? 17.617 13.274 -29.788 1.00 89.06 189 THR A C 1
ATOM 1499 O O . THR A 1 189 ? 17.088 12.977 -28.720 1.00 89.06 189 THR A O 1
ATOM 1502 N N . ARG A 1 190 ? 17.183 12.765 -30.951 1.00 89.19 190 ARG A N 1
ATOM 1503 C CA . ARG A 1 190 ? 16.095 11.764 -31.070 1.00 89.19 190 ARG A CA 1
ATOM 1504 C C . ARG A 1 190 ? 14.766 12.173 -30.402 1.00 89.19 190 ARG A C 1
ATOM 1506 O O . ARG A 1 190 ? 13.896 11.327 -30.214 1.00 89.19 190 ARG A O 1
ATOM 1513 N N . THR A 1 191 ? 14.582 13.466 -30.132 1.00 91.44 191 THR A N 1
ATOM 1514 C CA . THR A 1 191 ? 13.424 14.053 -29.438 1.00 91.44 191 THR A CA 1
ATOM 1515 C C . THR A 1 191 ? 12.108 13.728 -30.127 1.00 91.44 191 THR A C 1
ATOM 1517 O O . THR A 1 191 ? 11.170 13.301 -29.466 1.00 91.44 191 THR A O 1
ATOM 1520 N N . LYS A 1 192 ? 12.062 13.836 -31.461 1.00 92.94 192 LYS A N 1
ATOM 1521 C CA . LYS A 1 192 ? 10.871 13.495 -32.248 1.00 92.94 192 LYS A CA 1
ATOM 1522 C C . LYS A 1 192 ? 10.429 12.045 -32.024 1.00 92.94 192 LYS A C 1
ATOM 1524 O O . LYS A 1 192 ? 9.288 11.811 -31.667 1.00 92.94 192 LYS A O 1
ATOM 1529 N N . ILE A 1 193 ? 11.350 11.086 -32.143 1.00 93.31 193 ILE A N 1
ATOM 1530 C CA . ILE A 1 193 ? 11.034 9.657 -31.972 1.00 93.31 193 ILE A CA 1
ATOM 1531 C C . ILE A 1 193 ? 10.580 9.366 -30.538 1.00 93.31 193 ILE A C 1
ATOM 1533 O O . ILE A 1 193 ? 9.640 8.601 -30.347 1.00 93.31 193 ILE A O 1
ATOM 1537 N N . LEU A 1 194 ? 11.225 9.965 -29.532 1.00 94.31 194 LEU A N 1
ATOM 1538 C CA . LEU A 1 194 ? 10.824 9.799 -28.132 1.00 94.31 194 LEU A CA 1
ATOM 1539 C C . LEU A 1 194 ? 9.431 10.386 -27.870 1.00 94.31 194 LEU A C 1
ATOM 1541 O O . LEU A 1 194 ? 8.618 9.731 -27.228 1.00 94.31 194 LEU A O 1
ATOM 1545 N N . SER A 1 195 ? 9.142 11.570 -28.412 1.00 94.50 195 SER A N 1
ATOM 1546 C CA . SER A 1 195 ? 7.826 12.208 -28.315 1.00 94.50 195 SER A CA 1
ATOM 1547 C C . SER A 1 195 ? 6.741 11.374 -28.995 1.00 94.50 195 SER A C 1
ATOM 1549 O O . SER A 1 195 ? 5.695 11.138 -28.400 1.00 94.50 195 SER A O 1
ATOM 1551 N N . ASP A 1 196 ? 6.998 10.883 -30.209 1.00 94.62 196 ASP A N 1
ATOM 1552 C CA . ASP A 1 196 ? 6.060 10.038 -30.955 1.00 94.62 196 ASP A CA 1
ATOM 1553 C C . ASP A 1 196 ? 5.807 8.711 -30.213 1.00 94.62 196 ASP A C 1
ATOM 1555 O O . ASP A 1 196 ? 4.674 8.235 -30.143 1.00 94.62 196 ASP A O 1
ATOM 1559 N N . SER A 1 197 ? 6.850 8.136 -29.601 1.00 94.56 197 SER A N 1
ATOM 1560 C CA . SER A 1 197 ? 6.743 6.906 -28.801 1.00 94.56 197 SER A CA 1
ATOM 1561 C C . SER A 1 197 ? 5.956 7.127 -27.503 1.00 94.56 197 SER A C 1
ATOM 1563 O O . SER A 1 197 ? 5.170 6.267 -27.120 1.00 94.56 197 SER A O 1
ATOM 1565 N N . MET A 1 198 ? 6.132 8.271 -26.834 1.00 94.50 198 MET A N 1
ATOM 1566 C CA . MET A 1 198 ? 5.332 8.636 -25.658 1.00 94.50 198 MET A CA 1
ATOM 1567 C C . MET A 1 198 ? 3.865 8.856 -26.031 1.00 94.50 198 MET A C 1
ATOM 1569 O O . MET A 1 198 ? 2.988 8.263 -25.416 1.00 94.50 198 MET A O 1
ATOM 1573 N N . ALA A 1 199 ? 3.593 9.611 -27.099 1.00 94.81 199 ALA A N 1
ATOM 1574 C CA . ALA A 1 199 ? 2.231 9.825 -27.589 1.00 94.81 199 ALA A CA 1
ATOM 1575 C C . ALA A 1 199 ? 1.538 8.510 -27.989 1.00 94.81 199 ALA A C 1
ATOM 1577 O O . ALA A 1 199 ? 0.328 8.362 -27.818 1.00 94.81 199 ALA A O 1
ATOM 1578 N N . TRP A 1 200 ? 2.301 7.544 -28.509 1.00 95.06 200 TRP A N 1
ATOM 1579 C CA . TRP A 1 200 ? 1.813 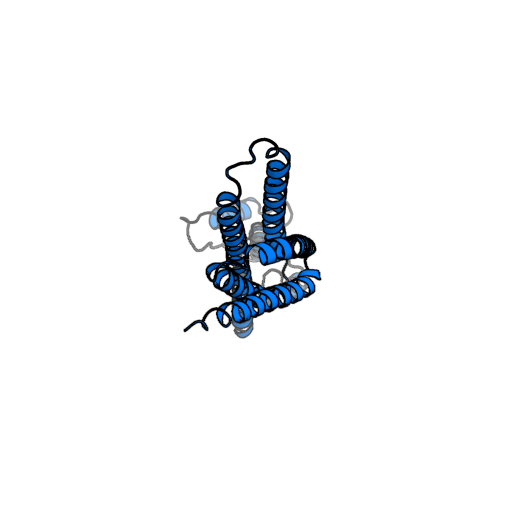6.187 -28.733 1.00 95.06 200 TRP A CA 1
ATOM 1580 C C . TRP A 1 200 ? 1.447 5.480 -27.418 1.00 95.06 200 TRP A C 1
ATOM 1582 O O . TRP A 1 200 ? 0.352 4.925 -27.326 1.00 95.06 200 TRP A O 1
ATOM 1592 N N . ALA A 1 201 ? 2.328 5.516 -26.413 1.00 92.94 201 ALA A N 1
ATOM 1593 C CA . ALA A 1 201 ? 2.105 4.870 -25.118 1.00 92.94 201 ALA A CA 1
ATOM 1594 C C . ALA A 1 201 ? 0.909 5.473 -24.357 1.00 92.94 201 ALA A C 1
ATOM 1596 O O . ALA A 1 201 ? 0.128 4.736 -23.755 1.00 92.94 201 ALA A O 1
ATOM 1597 N N . ASP A 1 202 ? 0.720 6.791 -24.453 1.00 93.44 202 ASP A N 1
ATOM 1598 C CA . ASP A 1 202 ? -0.368 7.532 -23.809 1.00 93.44 202 ASP A CA 1
ATOM 1599 C C . ASP A 1 202 ? -1.737 7.341 -24.496 1.00 93.44 202 ASP A C 1
ATOM 1601 O O . ASP A 1 202 ? -2.754 7.803 -23.977 1.00 93.44 202 ASP A O 1
ATOM 1605 N N . ASN A 1 203 ? -1.809 6.675 -25.658 1.00 94.44 203 ASN A N 1
ATOM 1606 C CA . ASN A 1 203 ? -3.057 6.500 -26.403 1.00 94.44 203 ASN A CA 1
ATOM 1607 C C . ASN A 1 203 ? -3.748 5.151 -26.094 1.00 94.44 203 ASN A C 1
ATOM 1609 O O . ASN A 1 203 ? -3.436 4.132 -26.724 1.00 94.44 203 ASN A O 1
ATOM 1613 N N . PRO A 1 204 ? -4.781 5.115 -25.228 1.00 90.88 204 PRO A N 1
ATOM 1614 C CA . PRO A 1 204 ? -5.479 3.875 -24.887 1.00 90.88 204 PRO A CA 1
ATOM 1615 C C . PRO A 1 204 ? -6.264 3.269 -26.061 1.00 90.88 204 PRO A C 1
ATOM 1617 O O . PRO A 1 204 ? -6.486 2.057 -26.076 1.00 90.88 204 PRO A O 1
ATOM 1620 N N . ALA A 1 205 ? -6.656 4.068 -27.058 1.00 94.88 205 ALA A N 1
ATOM 1621 C CA . ALA A 1 205 ? -7.332 3.598 -28.271 1.00 94.88 205 ALA A CA 1
ATOM 1622 C C . ALA A 1 205 ? -6.348 3.255 -29.408 1.00 94.88 205 ALA A C 1
ATOM 1624 O O . ALA A 1 205 ? -6.756 2.752 -30.454 1.00 94.88 205 ALA A O 1
ATOM 1625 N N . GLY A 1 206 ? -5.054 3.524 -29.211 1.00 92.12 206 GLY A N 1
ATOM 1626 C CA . GLY A 1 206 ? -3.999 3.308 -30.191 1.00 92.12 206 GLY A CA 1
ATOM 1627 C C . GLY A 1 206 ? -3.564 1.849 -30.327 1.00 92.12 206 GLY A C 1
ATOM 1628 O O . GLY A 1 206 ? -4.001 0.953 -29.593 1.00 92.12 206 GLY A O 1
ATOM 1629 N N . ALA A 1 207 ? -2.657 1.621 -31.282 1.00 93.25 207 ALA A N 1
ATOM 1630 C CA . ALA A 1 207 ? -2.024 0.325 -31.505 1.00 93.25 207 ALA A CA 1
ATOM 1631 C C . ALA A 1 207 ? -1.326 -0.182 -30.232 1.00 93.25 207 ALA A C 1
ATOM 1633 O O . ALA A 1 207 ? -0.735 0.599 -29.498 1.00 93.25 207 ALA A O 1
ATOM 1634 N N . LYS A 1 208 ? -1.350 -1.496 -29.978 1.00 93.12 208 LYS A N 1
ATOM 1635 C CA . LYS A 1 208 ? -0.771 -2.092 -28.754 1.00 93.12 208 LYS A CA 1
ATOM 1636 C C . LYS A 1 208 ? 0.706 -2.457 -28.864 1.00 93.12 208 LYS A C 1
ATOM 1638 O O . LYS A 1 208 ? 1.331 -2.774 -27.861 1.00 93.12 208 LYS A O 1
ATOM 1643 N N . ILE A 1 209 ? 1.261 -2.405 -30.072 1.00 93.19 209 ILE A N 1
ATOM 1644 C CA . ILE A 1 209 ? 2.660 -2.725 -30.351 1.00 93.19 209 ILE A CA 1
ATOM 1645 C C . ILE A 1 209 ? 3.278 -1.543 -31.092 1.00 93.19 209 ILE A C 1
ATOM 1647 O O . ILE A 1 209 ? 2.750 -1.114 -32.118 1.00 93.19 209 ILE A O 1
ATOM 1651 N N . TYR A 1 210 ? 4.408 -1.054 -30.586 1.00 92.25 210 TYR A N 1
ATOM 1652 C CA . TYR A 1 210 ? 5.255 -0.079 -31.263 1.00 92.25 210 TYR A CA 1
ATOM 1653 C C . TYR A 1 210 ? 6.485 -0.776 -31.827 1.00 92.25 210 TYR A C 1
ATOM 1655 O O . TYR A 1 210 ? 7.259 -1.384 -31.087 1.00 92.25 210 TYR A O 1
ATOM 1663 N N . TRP A 1 211 ? 6.677 -0.685 -33.140 1.00 92.06 211 TRP A N 1
ATOM 1664 C CA . TRP A 1 211 ? 7.823 -1.286 -33.809 1.00 92.06 211 TRP A CA 1
ATOM 1665 C C . TRP A 1 211 ? 8.833 -0.217 -34.222 1.00 92.06 211 TRP A C 1
ATOM 1667 O O . TRP A 1 211 ? 8.551 0.615 -35.082 1.00 92.06 211 TRP A O 1
ATOM 1677 N N . MET A 1 212 ? 10.041 -0.268 -33.656 1.00 89.88 212 MET A N 1
ATOM 1678 C CA . MET A 1 212 ? 11.136 0.637 -34.011 1.00 89.88 212 MET A CA 1
ATOM 1679 C C . MET A 1 212 ? 12.146 -0.067 -34.920 1.00 89.88 212 MET A C 1
ATOM 1681 O O . MET A 1 212 ? 12.857 -0.976 -34.491 1.00 89.88 212 MET A O 1
ATOM 1685 N N . ASN A 1 213 ? 12.254 0.381 -36.171 1.00 90.50 213 ASN A N 1
ATOM 1686 C CA . ASN A 1 213 ? 13.229 -0.129 -37.134 1.00 90.50 213 ASN A CA 1
ATOM 1687 C C . ASN A 1 213 ? 14.280 0.933 -37.504 1.00 90.50 213 ASN A C 1
ATOM 1689 O O . ASN A 1 213 ? 14.139 2.122 -37.228 1.00 90.50 213 ASN A O 1
ATOM 1693 N N . GLY A 1 214 ? 15.392 0.485 -38.083 1.00 88.50 214 GLY A N 1
ATOM 1694 C CA . GLY A 1 214 ? 16.467 1.363 -38.534 1.00 88.50 214 GLY A CA 1
ATOM 1695 C C . GLY A 1 214 ? 17.771 0.604 -38.737 1.00 88.50 214 GLY A C 1
ATOM 1696 O O . GLY A 1 214 ? 17.944 -0.492 -38.196 1.00 88.50 214 GLY A O 1
ATOM 1697 N N . MET A 1 215 ? 18.702 1.208 -39.476 1.00 89.31 215 MET A N 1
ATOM 1698 C CA . MET A 1 215 ? 20.024 0.638 -39.761 1.00 89.31 215 MET A CA 1
ATOM 1699 C C . MET A 1 215 ? 20.739 0.182 -38.477 1.00 89.31 215 MET A C 1
ATOM 1701 O O . MET A 1 215 ? 20.504 0.721 -37.390 1.00 89.31 215 MET A O 1
ATOM 1705 N N . ALA A 1 216 ? 21.567 -0.861 -38.560 1.00 84.81 216 ALA A N 1
ATOM 1706 C CA . ALA A 1 216 ? 22.405 -1.268 -37.433 1.00 84.81 216 ALA A CA 1
ATOM 1707 C C . ALA A 1 216 ? 23.242 -0.074 -36.930 1.00 84.81 216 ALA A C 1
ATOM 1709 O O . ALA A 1 216 ? 23.536 0.852 -37.684 1.00 84.81 216 ALA A O 1
ATOM 1710 N N . SER A 1 217 ? 23.561 -0.060 -35.635 1.00 81.81 217 SER A N 1
ATOM 1711 C CA . SER A 1 217 ? 24.368 1.002 -35.006 1.00 81.81 217 SER A CA 1
ATOM 1712 C C . SER A 1 217 ? 23.750 2.412 -34.967 1.00 81.81 217 SER A C 1
ATOM 1714 O O . SER A 1 217 ? 24.426 3.365 -34.604 1.00 81.81 217 SER A O 1
ATOM 1716 N N . THR A 1 218 ? 22.449 2.576 -35.236 1.00 85.62 218 THR A N 1
ATOM 1717 C CA . THR A 1 218 ? 21.755 3.880 -35.107 1.00 85.62 218 THR A CA 1
ATOM 1718 C C . THR A 1 218 ? 21.271 4.217 -33.692 1.00 85.62 218 THR A C 1
ATOM 1720 O O . THR A 1 218 ? 20.579 5.218 -33.501 1.00 85.62 218 T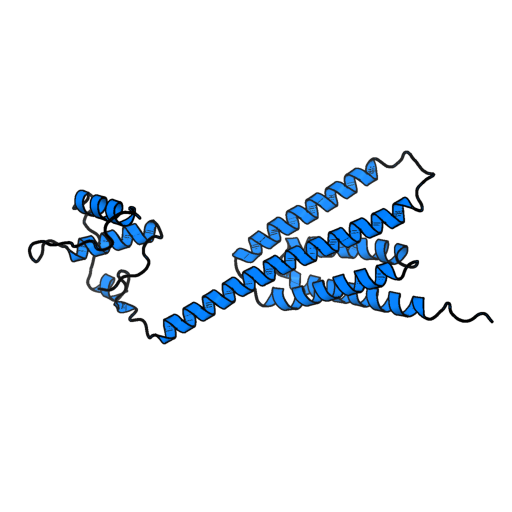HR A O 1
ATOM 1723 N N . GLY A 1 219 ? 21.613 3.393 -32.697 1.00 87.19 219 GLY A N 1
ATOM 1724 C CA . GLY A 1 219 ? 21.253 3.635 -31.297 1.00 87.19 219 GLY A CA 1
ATOM 1725 C C . GLY A 1 219 ? 19.808 3.280 -30.929 1.00 87.19 219 GLY A C 1
ATOM 1726 O O . GLY A 1 219 ? 19.283 3.829 -29.969 1.00 87.19 219 GLY A O 1
ATOM 1727 N N . LYS A 1 220 ? 19.146 2.358 -31.645 1.00 91.62 220 LYS A N 1
ATOM 1728 C CA . LYS A 1 220 ? 17.773 1.901 -31.322 1.00 91.62 220 LYS A CA 1
ATOM 1729 C C . LYS A 1 220 ? 17.617 1.479 -29.856 1.00 91.62 220 LYS A C 1
ATOM 1731 O O . LYS A 1 220 ? 16.692 1.910 -29.179 1.00 91.62 220 LYS A O 1
ATOM 1736 N N . THR A 1 221 ? 18.567 0.700 -29.342 1.00 88.06 221 THR A N 1
ATOM 1737 C CA . THR A 1 221 ? 18.581 0.261 -27.940 1.00 88.06 221 THR A CA 1
ATOM 1738 C C . THR A 1 221 ? 18.744 1.432 -26.966 1.00 88.06 221 THR A C 1
ATOM 1740 O O . THR A 1 221 ? 18.128 1.440 -25.905 1.00 88.06 221 THR A O 1
ATOM 1743 N N . THR A 1 222 ? 19.517 2.454 -27.341 1.00 90.12 222 THR A N 1
ATOM 1744 C CA . THR A 1 222 ? 19.664 3.706 -26.582 1.00 90.12 222 THR A CA 1
ATOM 1745 C C . THR A 1 222 ? 18.339 4.471 -26.515 1.00 90.12 222 THR A C 1
ATOM 1747 O O . THR A 1 222 ? 17.974 4.964 -25.452 1.00 90.12 222 THR A O 1
ATOM 1750 N N . ILE A 1 223 ? 17.582 4.520 -27.619 1.00 92.12 223 ILE A N 1
ATOM 1751 C CA . ILE A 1 223 ? 16.249 5.144 -27.653 1.00 92.12 223 ILE A CA 1
ATOM 1752 C C . ILE A 1 223 ? 15.278 4.374 -26.752 1.00 92.12 223 ILE A C 1
ATOM 1754 O O . ILE A 1 223 ? 14.579 4.994 -25.957 1.00 92.12 223 ILE A O 1
ATOM 1758 N N . ALA A 1 224 ? 15.266 3.039 -26.819 1.00 92.31 224 ALA A N 1
ATOM 1759 C CA . ALA A 1 224 ? 14.425 2.209 -25.954 1.00 92.31 224 ALA A CA 1
ATOM 1760 C C . ALA A 1 224 ? 14.748 2.406 -24.459 1.00 92.31 224 ALA A C 1
ATOM 1762 O O . ALA A 1 224 ? 13.835 2.527 -23.646 1.00 92.31 224 ALA A O 1
ATOM 1763 N N . TYR A 1 225 ? 16.032 2.516 -24.100 1.00 91.50 225 TYR A N 1
ATOM 1764 C CA . TYR A 1 225 ? 16.459 2.838 -22.734 1.00 91.50 225 TYR A CA 1
ATOM 1765 C C . TYR A 1 225 ? 15.973 4.228 -22.288 1.00 91.50 225 TYR A C 1
ATOM 1767 O O . TYR A 1 225 ? 15.421 4.376 -21.197 1.00 91.50 225 TYR A O 1
ATOM 1775 N N . SER A 1 226 ? 16.121 5.247 -23.142 1.00 92.12 226 SER A N 1
ATOM 1776 C CA . SER A 1 226 ? 15.588 6.591 -22.881 1.00 92.12 226 SER A CA 1
ATOM 1777 C C . SER A 1 226 ? 14.075 6.597 -22.694 1.00 92.12 226 SER A C 1
ATOM 1779 O O . SER A 1 226 ? 13.582 7.259 -21.784 1.00 92.12 226 SER A O 1
ATOM 1781 N N . LEU A 1 227 ? 13.345 5.846 -23.519 1.00 93.50 227 LEU A N 1
ATOM 1782 C CA . LEU A 1 227 ? 11.898 5.715 -23.403 1.00 93.50 227 LEU A CA 1
ATOM 1783 C C . LEU A 1 227 ? 11.501 5.053 -22.077 1.00 93.50 227 LEU A C 1
ATOM 1785 O O . LEU A 1 227 ? 10.612 5.559 -21.402 1.00 93.50 227 LEU A O 1
ATOM 1789 N N . CYS A 1 228 ? 12.198 3.989 -21.658 1.00 93.50 228 CYS A N 1
ATOM 1790 C CA . CYS A 1 228 ? 11.960 3.361 -20.354 1.00 93.50 228 CYS A CA 1
ATOM 1791 C C . CYS A 1 228 ? 12.157 4.363 -19.209 1.00 93.50 228 CYS A C 1
ATOM 1793 O O . CYS A 1 228 ? 11.291 4.460 -18.348 1.00 93.50 228 CYS A O 1
ATOM 1795 N N . LYS A 1 229 ? 13.219 5.185 -19.237 1.00 91.69 229 LYS A N 1
ATOM 1796 C CA . LYS A 1 229 ? 13.412 6.248 -18.232 1.00 91.69 229 LYS A CA 1
ATOM 1797 C C . LYS A 1 229 ? 12.258 7.250 -18.188 1.00 91.69 229 LYS A C 1
ATOM 1799 O O . LYS A 1 229 ? 11.841 7.628 -17.095 1.00 91.69 229 LYS A O 1
ATOM 1804 N N . LEU A 1 230 ? 11.750 7.676 -19.346 1.00 92.44 230 LEU A N 1
ATOM 1805 C CA . LEU A 1 230 ? 10.606 8.590 -19.419 1.00 92.44 230 LEU A CA 1
ATOM 1806 C C . LEU A 1 230 ? 9.340 7.944 -18.838 1.00 92.44 230 LEU A C 1
ATOM 1808 O O . LEU A 1 230 ? 8.686 8.548 -17.993 1.00 92.44 230 LEU A O 1
ATOM 1812 N N . LEU A 1 231 ? 9.049 6.697 -19.219 1.00 93.69 231 LEU A N 1
ATOM 1813 C CA . LEU A 1 231 ? 7.892 5.944 -18.725 1.00 93.69 231 LEU A CA 1
ATOM 1814 C C . LEU A 1 231 ? 7.989 5.630 -17.223 1.00 93.69 231 LEU A C 1
ATOM 1816 O O . LEU A 1 231 ? 6.976 5.620 -16.528 1.00 93.69 231 LEU A O 1
ATOM 1820 N N . THR A 1 232 ? 9.188 5.396 -16.685 1.00 93.06 232 THR A N 1
ATOM 1821 C CA . THR A 1 232 ? 9.394 5.252 -15.236 1.00 93.06 232 THR A CA 1
ATOM 1822 C C . THR A 1 232 ? 9.124 6.569 -14.513 1.00 93.06 232 THR A C 1
ATOM 1824 O O . THR A 1 232 ? 8.443 6.569 -13.488 1.00 93.06 232 THR A O 1
ATOM 1827 N N . ALA A 1 233 ? 9.596 7.699 -15.054 1.00 90.81 233 ALA A N 1
ATOM 1828 C CA . ALA A 1 233 ? 9.365 9.020 -14.467 1.00 90.81 233 ALA A CA 1
ATOM 1829 C C . ALA A 1 233 ? 7.872 9.394 -14.427 1.00 90.81 233 ALA A C 1
ATOM 1831 O O . ALA A 1 233 ? 7.423 10.021 -13.469 1.00 90.81 233 ALA A O 1
ATOM 1832 N N . THR A 1 234 ? 7.088 8.957 -15.417 1.00 90.69 234 THR A N 1
ATOM 1833 C CA . THR A 1 234 ? 5.627 9.146 -15.453 1.00 90.69 234 THR A CA 1
ATOM 1834 C C . THR A 1 234 ? 4.839 8.031 -14.756 1.00 90.69 234 THR A C 1
ATOM 1836 O O . THR A 1 234 ? 3.611 8.072 -14.752 1.00 90.69 234 THR A O 1
ATOM 1839 N N . ARG A 1 235 ? 5.515 7.052 -14.130 1.00 89.00 235 ARG A N 1
ATOM 1840 C CA . ARG A 1 235 ? 4.915 5.864 -13.486 1.00 89.00 235 ARG A CA 1
ATOM 1841 C C . ARG A 1 235 ? 4.045 5.009 -14.423 1.00 89.00 235 ARG A C 1
ATOM 1843 O O . ARG A 1 235 ? 3.092 4.377 -13.979 1.00 89.00 235 ARG A O 1
ATOM 1850 N N . GLN A 1 236 ? 4.379 4.977 -15.710 1.00 91.19 236 GLN A N 1
ATOM 1851 C CA . GLN A 1 236 ? 3.679 4.198 -16.737 1.00 91.19 236 GLN A CA 1
ATOM 1852 C C . GLN A 1 236 ? 4.425 2.918 -17.148 1.00 91.19 236 GLN A C 1
ATOM 1854 O O . GLN A 1 236 ? 3.832 2.030 -17.760 1.00 91.19 236 GLN A O 1
ATOM 1859 N N . LEU A 1 237 ? 5.722 2.796 -16.834 1.00 91.62 237 LEU A N 1
ATOM 1860 C CA . LEU A 1 237 ? 6.487 1.594 -17.168 1.00 91.62 237 LEU A CA 1
ATOM 1861 C C . LEU A 1 237 ? 6.043 0.411 -16.298 1.00 91.62 237 LEU A C 1
ATOM 1863 O O . LEU A 1 237 ? 6.298 0.392 -15.097 1.00 91.62 237 LEU A O 1
ATOM 1867 N N . ALA A 1 238 ? 5.430 -0.596 -16.920 1.00 87.94 238 ALA A N 1
ATOM 1868 C CA . ALA A 1 238 ? 5.024 -1.821 -16.230 1.00 87.94 238 ALA A CA 1
ATOM 1869 C C . ALA A 1 238 ? 6.167 -2.844 -16.105 1.00 87.94 238 ALA A C 1
ATOM 1871 O O . ALA A 1 238 ? 6.361 -3.432 -15.046 1.00 87.94 238 ALA A O 1
ATOM 1872 N N . ALA A 1 239 ? 6.918 -3.071 -17.187 1.00 87.62 239 ALA A N 1
ATOM 1873 C CA . ALA A 1 239 ? 8.032 -4.015 -17.230 1.00 87.62 239 ALA A CA 1
ATOM 1874 C C . ALA A 1 239 ? 9.007 -3.663 -18.362 1.00 87.62 239 ALA A C 1
ATOM 1876 O O . ALA A 1 239 ? 8.646 -2.972 -19.316 1.00 87.62 239 ALA A O 1
ATOM 1877 N N . SER A 1 240 ? 10.236 -4.170 -18.274 1.00 88.75 240 SER A N 1
ATOM 1878 C CA . SER A 1 240 ? 11.247 -4.060 -19.330 1.00 88.75 240 SER A CA 1
ATOM 1879 C C . SER A 1 240 ? 12.110 -5.320 -19.375 1.00 88.75 240 SER A C 1
ATOM 1881 O O . SER A 1 240 ? 12.323 -5.958 -18.344 1.00 88.75 240 SER A O 1
ATOM 1883 N N . PHE A 1 241 ? 12.575 -5.679 -20.570 1.00 86.94 241 PHE A N 1
ATOM 1884 C CA . PHE A 1 241 ? 13.441 -6.828 -20.816 1.00 86.94 241 PHE A CA 1
ATOM 1885 C C . PHE A 1 241 ? 14.345 -6.513 -22.014 1.00 86.94 241 PHE A C 1
ATOM 1887 O O . PHE A 1 241 ? 13.836 -6.092 -23.058 1.00 86.94 241 PHE A O 1
ATOM 1894 N N . PHE A 1 242 ? 15.659 -6.677 -21.856 1.00 80.19 242 PHE A N 1
ATOM 1895 C CA . PHE A 1 242 ? 16.683 -6.348 -22.855 1.00 80.19 242 PHE A CA 1
ATOM 1896 C C . PHE A 1 242 ? 17.677 -7.482 -23.077 1.00 80.19 242 PHE A C 1
ATOM 1898 O O . PHE A 1 242 ? 17.927 -8.247 -22.120 1.00 80.19 242 PHE A O 1
#

Sequence (242 aa):
MMAESTSSQHTGEESWTGLERALQSLHITAQICPPLHSAIDDLKSWLHTFKKAARSRKDYDKLSTGLTAMVELLNRQLPNSASDEIEGIIANITEKITAEIQSIDERRVGSKTHRLQEASRDKDDIIRRYRWIEQLFCQLQGKAIMSSWNVASKHLINAQLESLRPVKLAAFDSEILMDIGRRSCTENTRTKILSDSMAWADNPAGAKIYWMNGMASTGKTTIAYSLCKLLTATRQLAASFF